Protein AF-A0AAU7TDF2-F1 (afdb_monomer)

Sequence (208 aa):
MPYITVAKENTGDIELYYEDHGDPAGQAVVLIHGYPLDGHSWEQQSRVLLAAGYRVVTYDRRGFGRSSQPTVGYDYDTFANDLDVLIDVLRLRDVILVGFSMGTGEIGRYLGRYGSANVRKVAASWYASVACVATWHEDFRADIAKIDVPALILQGTGDRILPIESTGRPFAQAVPDATYVEIDGAPHGLLWTHADEVNKALLDFLGA

Mean predicted aligned error: 5.08 Å

Organism: NCBI:txid3160966

Foldseek 3Di:
DDWDFLQDDDPGTFIKDKDKDFDLPFAEEEEEEAPPAFQCLLVLLVVLCNVVRHIYMGIGFACHDPTDPDPDDPALLSLLSSVVSVCVVSVHAQYEYEYAALSQLNVLVNCLPVNCRRHAEYEDQHNVCADDPVSHPPDSLSSLVRPPHAYEHEEECQEPPAHCVVGDVVSCVSVVRYHYYYDYNAYSSCCPPVVVVVNVSVCVSVVD

Radius of gyration: 15.79 Å; Cα contacts (8 Å, |Δi|>4): 428; chains: 1; bounding box: 44×36×39 Å

Secondary structure (DSSP, 8-state):
--EEEEEEETTEEEEEEEEEES-TTSPEEEEEPPTT--GGGGHHHHHHHHHTT-EEEEEPPTTSTTS---SS--SHHHHHHHHHHHHHHTT--SEEEEE-TTHHHHHHHHHHHH-STTEEEEEE--TTS--STTGGG---HHHHTT--S-EEEEEETT-SSS-TTTTHHHHHHHSTTSEEEEETT--TTHHHHTHHHHHHHHHHHHT-

Nearest PDB structures (foldseek):
  4iq4-assembly1_A  TM=9.390E-01  e=9.740E-29  Kitasatospora aureofaciens
  4d9j-assembly1_A  TM=9.291E-01  e=2.346E-28  Kitasatospora aureofaciens
  1a88-assembly1_C  TM=9.121E-01  e=9.553E-21  Streptomyces lividans
  4dgq-assembly1_C  TM=8.838E-01  e=5.544E-20  Burkholderia cenocepacia J2315
  1zoi-assembly1_B  TM=8.930E-01  e=1.061E-18  Pseudomonas putida

pLDDT: mean 86.78, std 13.87, range [36.09, 98.56]

Solvent-accessible surface area (backbone atoms only — not comparable to full-atom values): 11058 Å² total; per-residue (Å²): 134,56,66,45,78,69,52,71,56,93,94,41,74,33,32,30,28,44,51,79,46,64,49,90,88,28,61,35,36,40,43,32,42,29,83,94,49,26,36,72,71,42,54,68,49,50,54,54,42,43,75,68,52,26,12,42,32,29,36,16,56,77,61,24,70,80,16,34,69,69,97,69,70,92,47,52,69,47,48,16,49,45,52,49,49,51,38,58,77,70,62,63,60,57,26,28,44,38,17,36,30,36,18,18,25,28,52,39,41,29,34,50,74,74,49,53,92,53,46,55,34,40,34,30,25,61,72,6,40,40,68,60,88,75,46,38,72,54,81,53,70,77,22,58,76,55,68,85,55,58,35,36,37,49,41,26,67,42,15,80,85,50,48,34,78,90,29,57,55,57,51,45,66,75,40,70,83,37,49,73,45,76,40,81,70,27,38,73,66,24,63,70,80,41,31,68,63,50,44,49,56,49,33,58,72,75,72,99

Structure (mmCIF, N/CA/C/O backbone):
data_AF-A0AAU7TDF2-F1
#
_entry.id   AF-A0AAU7TDF2-F1
#
loop_
_atom_site.group_PDB
_atom_site.id
_atom_site.type_symbol
_atom_site.label_atom_id
_atom_site.label_alt_id
_atom_site.label_comp_id
_atom_site.label_asym_id
_atom_site.label_entity_id
_atom_site.label_seq_id
_atom_site.pdbx_PDB_ins_code
_atom_site.Cartn_x
_atom_site.Cartn_y
_atom_site.Cartn_z
_atom_site.occupancy
_atom_site.B_iso_or_equiv
_atom_site.auth_seq_id
_atom_site.auth_comp_id
_atom_site.auth_asym_id
_atom_site.auth_atom_id
_atom_site.pdbx_PDB_model_num
ATOM 1 N N . MET A 1 1 ? 22.632 -6.079 6.713 1.00 58.91 1 MET A N 1
ATOM 2 C CA . MET A 1 1 ? 21.338 -5.394 6.515 1.00 58.91 1 MET A CA 1
ATOM 3 C C . MET A 1 1 ? 20.475 -6.306 5.662 1.00 58.91 1 MET A C 1
ATOM 5 O O . MET A 1 1 ? 21.072 -6.944 4.799 1.00 58.91 1 MET A O 1
ATOM 9 N N . PRO A 1 2 ? 19.177 -6.479 5.955 1.00 90.44 2 PRO A N 1
ATOM 10 C CA . PRO A 1 2 ? 18.407 -7.565 5.363 1.00 90.44 2 PRO A CA 1
ATOM 11 C C . PRO A 1 2 ? 18.061 -7.264 3.901 1.00 90.44 2 PRO A C 1
ATOM 13 O O . PRO A 1 2 ? 17.554 -6.190 3.590 1.00 90.44 2 PRO A O 1
ATOM 16 N N . TYR A 1 3 ? 18.355 -8.220 3.023 1.00 97.50 3 TYR A N 1
ATOM 17 C CA . TYR A 1 3 ? 17.966 -8.206 1.617 1.00 97.50 3 TYR A CA 1
ATOM 18 C C . TYR A 1 3 ? 17.299 -9.536 1.273 1.00 97.50 3 TYR A C 1
ATOM 20 O O . TYR A 1 3 ? 17.680 -10.574 1.823 1.00 97.50 3 TYR A O 1
ATOM 28 N N . ILE A 1 4 ? 16.335 -9.508 0.356 1.00 97.44 4 ILE A N 1
ATOM 29 C CA . ILE A 1 4 ? 15.784 -10.707 -0.282 1.00 97.44 4 ILE A CA 1
ATOM 30 C C . ILE A 1 4 ? 16.037 -10.659 -1.785 1.00 97.44 4 ILE A C 1
ATOM 32 O O . ILE A 1 4 ? 15.802 -9.639 -2.425 1.00 97.44 4 ILE A O 1
ATOM 36 N N . THR A 1 5 ? 16.492 -11.760 -2.371 1.00 97.94 5 THR A N 1
ATOM 37 C CA . THR A 1 5 ? 16.608 -11.870 -3.828 1.00 97.94 5 THR A CA 1
ATOM 38 C C . THR A 1 5 ? 15.247 -12.217 -4.421 1.00 97.94 5 THR A C 1
ATOM 40 O O . THR A 1 5 ? 14.690 -13.264 -4.100 1.00 97.94 5 THR A O 1
ATOM 43 N N . VAL A 1 6 ? 14.727 -11.369 -5.309 1.00 96.31 6 VAL A N 1
ATOM 44 C CA . VAL A 1 6 ? 13.414 -11.567 -5.954 1.00 96.31 6 VAL A CA 1
ATOM 45 C C . VAL A 1 6 ? 13.517 -11.995 -7.415 1.00 96.31 6 VAL A C 1
ATOM 47 O O . VAL A 1 6 ? 12.604 -12.621 -7.948 1.00 96.31 6 VAL A O 1
ATOM 50 N N . ALA A 1 7 ? 14.634 -11.686 -8.078 1.00 95.00 7 ALA A N 1
ATOM 51 C CA . ALA A 1 7 ? 14.873 -12.020 -9.480 1.00 95.00 7 ALA A CA 1
ATOM 52 C C . ALA A 1 7 ? 16.359 -11.839 -9.845 1.00 95.00 7 ALA A C 1
ATOM 54 O O . ALA A 1 7 ? 17.201 -11.598 -8.981 1.00 95.00 7 ALA A O 1
ATOM 55 N N . LYS A 1 8 ? 16.683 -11.939 -11.139 1.00 96.12 8 LYS A N 1
ATOM 56 C CA . LYS A 1 8 ? 17.989 -11.570 -11.704 1.00 96.12 8 LYS A CA 1
ATOM 57 C C . LYS A 1 8 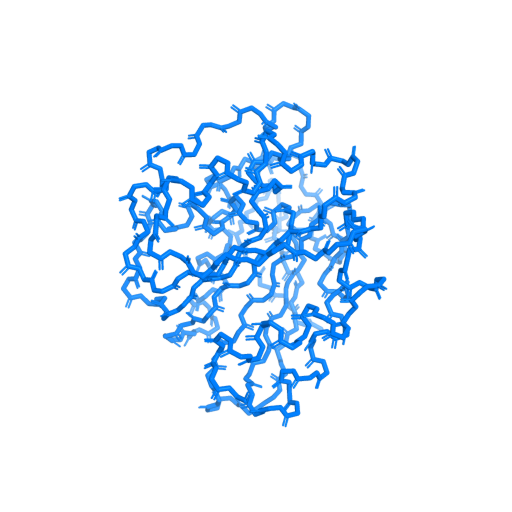? 17.815 -10.624 -12.889 1.00 96.12 8 LYS A C 1
ATOM 59 O O . LYS A 1 8 ? 16.873 -10.776 -13.665 1.00 96.12 8 LYS A O 1
ATOM 64 N N . GLU A 1 9 ? 18.765 -9.713 -13.069 1.00 88.50 9 GLU A N 1
ATOM 65 C CA . GLU A 1 9 ? 18.959 -8.945 -14.302 1.00 88.50 9 GLU A CA 1
ATOM 66 C C . GLU A 1 9 ? 20.378 -9.204 -14.818 1.00 88.50 9 GLU A C 1
ATOM 68 O O . GLU A 1 9 ? 21.372 -8.869 -14.170 1.00 88.50 9 GLU A O 1
ATOM 73 N N . ASN A 1 10 ? 20.489 -9.809 -16.004 1.00 93.56 10 ASN A N 1
ATOM 74 C CA . ASN A 1 10 ? 21.764 -10.239 -16.582 1.00 93.56 10 ASN A CA 1
ATOM 75 C C . ASN A 1 10 ? 22.566 -11.122 -15.603 1.00 93.56 10 ASN A C 1
ATOM 77 O O . ASN A 1 10 ? 22.160 -12.239 -15.290 1.00 93.56 10 ASN A O 1
ATOM 81 N N . THR A 1 11 ? 23.718 -10.638 -15.137 1.00 93.25 11 THR A N 1
ATOM 82 C CA . THR A 1 11 ? 24.610 -11.349 -14.212 1.00 93.25 11 THR A CA 1
ATOM 83 C C . THR A 1 11 ? 24.355 -11.018 -12.741 1.00 93.25 11 THR A C 1
ATOM 85 O O . THR A 1 11 ? 24.981 -11.640 -11.886 1.00 93.25 11 THR A O 1
ATOM 88 N N . GLY A 1 12 ? 23.509 -10.026 -12.443 1.00 90.62 12 GLY A N 1
ATOM 89 C CA . GLY A 1 12 ? 23.253 -9.528 -11.090 1.00 90.62 12 GLY A CA 1
ATOM 90 C C . GLY A 1 12 ? 21.926 -10.015 -10.513 1.00 90.62 12 GLY A C 1
ATOM 91 O O . GLY A 1 12 ? 20.962 -10.248 -11.245 1.00 90.62 12 GLY A O 1
ATOM 92 N N . ASP A 1 13 ? 21.886 -10.147 -9.192 1.00 97.50 13 ASP A N 1
ATOM 93 C CA . ASP A 1 13 ? 20.654 -10.392 -8.447 1.00 97.50 13 ASP A CA 1
ATOM 94 C C . ASP A 1 13 ? 19.863 -9.081 -8.297 1.00 97.50 13 ASP A C 1
ATOM 96 O O . ASP A 1 13 ? 20.436 -8.004 -8.120 1.00 97.50 13 ASP A O 1
ATOM 100 N N . ILE A 1 14 ? 18.536 -9.174 -8.404 1.00 94.94 14 ILE A N 1
ATOM 101 C CA . ILE A 1 14 ? 17.615 -8.099 -8.031 1.00 94.94 14 ILE A CA 1
ATOM 102 C C . ILE A 1 14 ? 17.218 -8.368 -6.585 1.00 94.94 14 ILE A C 1
ATOM 104 O O . ILE A 1 14 ? 16.531 -9.352 -6.299 1.00 94.94 14 ILE A O 1
ATOM 108 N N . GLU A 1 15 ? 17.668 -7.501 -5.689 1.00 97.88 15 GLU A N 1
ATOM 109 C CA . GLU A 1 15 ? 17.483 -7.623 -4.253 1.00 97.88 15 GLU A CA 1
ATOM 110 C C . GLU A 1 15 ? 16.605 -6.496 -3.714 1.00 97.88 15 GLU A C 1
ATOM 112 O O . GLU A 1 15 ? 16.771 -5.330 -4.085 1.00 97.88 15 GLU A O 1
ATOM 117 N N . LEU A 1 16 ? 15.684 -6.842 -2.815 1.00 97.88 16 LEU A N 1
ATOM 118 C CA . LEU A 1 16 ? 14.879 -5.870 -2.088 1.00 97.88 16 LEU A CA 1
ATOM 119 C C . LEU A 1 16 ? 15.404 -5.700 -0.671 1.00 97.88 16 LEU A C 1
ATOM 121 O O . LEU A 1 16 ? 15.553 -6.683 0.057 1.00 97.88 16 LEU A O 1
ATOM 125 N N . TYR A 1 17 ? 15.669 -4.455 -0.285 1.00 98.00 17 TYR A N 1
ATOM 126 C CA . TYR A 1 17 ? 15.922 -4.094 1.102 1.00 98.00 17 TYR A CA 1
ATOM 127 C C . TYR A 1 17 ? 14.631 -4.221 1.905 1.00 98.00 17 TYR A C 1
ATOM 129 O O . TYR A 1 17 ? 13.577 -3.777 1.448 1.00 98.00 17 TYR A O 1
ATOM 137 N N . TYR A 1 18 ? 14.717 -4.782 3.107 1.00 98.56 18 TYR A N 1
ATOM 138 C CA . TYR A 1 18 ? 13.586 -4.836 4.025 1.00 98.56 18 TYR A CA 1
ATOM 139 C C . TYR A 1 18 ? 14.025 -4.657 5.477 1.00 98.56 18 TYR A C 1
ATOM 141 O O . TYR A 1 18 ? 15.181 -4.897 5.840 1.00 98.56 18 TYR A O 1
ATOM 149 N N . GLU A 1 19 ? 13.076 -4.270 6.320 1.00 98.31 19 GLU A N 1
ATOM 150 C CA . GLU A 1 19 ? 13.210 -4.295 7.769 1.00 98.31 19 GLU A CA 1
ATOM 151 C C . GLU A 1 19 ? 12.056 -5.076 8.398 1.00 98.31 19 GLU A C 1
ATOM 153 O O . GLU A 1 19 ? 10.945 -5.100 7.873 1.00 98.31 19 GLU A O 1
ATOM 158 N N . ASP A 1 20 ? 12.336 -5.736 9.518 1.00 97.94 20 ASP A N 1
ATO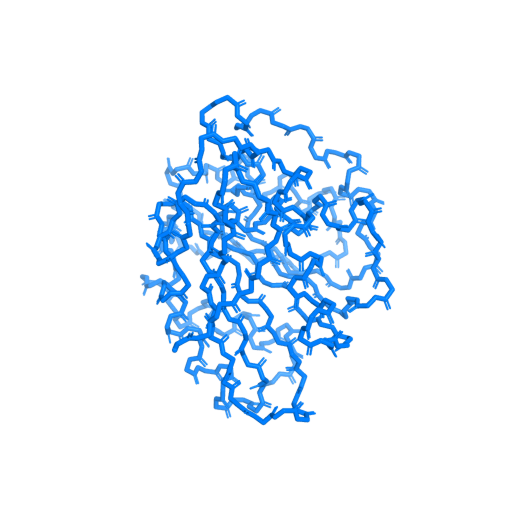M 159 C CA . ASP A 1 20 ? 11.406 -6.610 10.232 1.00 97.94 20 ASP A CA 1
ATOM 160 C C . ASP A 1 20 ? 11.609 -6.403 11.734 1.00 97.94 20 ASP A C 1
ATOM 162 O O . ASP A 1 20 ? 12.660 -6.743 12.286 1.00 97.94 20 ASP A O 1
ATOM 166 N N . HIS A 1 21 ? 10.625 -5.770 12.369 1.00 98.00 21 HIS A N 1
ATOM 167 C CA . HIS A 1 21 ? 10.692 -5.302 13.752 1.00 98.00 21 HIS A CA 1
ATOM 168 C C . HIS A 1 21 ? 9.491 -5.792 14.564 1.00 98.00 21 HIS A C 1
ATOM 170 O O . HIS A 1 21 ? 8.411 -6.033 14.027 1.00 98.00 21 HIS A O 1
ATOM 176 N N . GLY A 1 22 ? 9.649 -5.849 15.887 1.00 96.94 22 GLY A N 1
ATOM 177 C CA . GLY A 1 22 ? 8.599 -6.282 16.815 1.00 96.94 22 GLY A CA 1
ATOM 178 C C . GLY A 1 22 ? 8.722 -7.754 17.208 1.00 96.94 22 GLY A C 1
ATOM 179 O O . GLY A 1 22 ? 9.753 -8.387 16.979 1.00 96.94 22 GLY A O 1
ATOM 180 N N . ASP A 1 23 ? 7.688 -8.287 17.857 1.00 95.31 23 ASP A N 1
ATOM 181 C CA . ASP A 1 23 ? 7.653 -9.694 18.269 1.00 95.31 23 ASP A CA 1
ATOM 182 C C . ASP A 1 23 ? 7.432 -10.597 17.039 1.00 95.31 23 ASP A C 1
ATOM 184 O O . ASP A 1 23 ? 6.417 -10.436 16.362 1.00 95.31 23 ASP A O 1
ATOM 188 N N . PRO A 1 24 ? 8.310 -11.577 16.741 1.00 93.38 24 PRO A N 1
ATOM 189 C CA . PRO A 1 24 ? 8.098 -12.530 15.650 1.00 93.38 24 PRO A CA 1
ATOM 190 C C . PRO A 1 24 ? 6.776 -13.312 15.722 1.00 93.38 24 PRO A C 1
ATOM 192 O O . PRO A 1 24 ? 6.307 -13.786 14.685 1.00 93.38 24 PRO A O 1
ATOM 195 N N . ALA A 1 25 ? 6.197 -13.465 16.920 1.00 91.94 25 ALA A N 1
ATOM 196 C CA . ALA A 1 25 ? 4.894 -14.091 17.150 1.00 91.94 25 ALA A CA 1
ATOM 197 C C . ALA A 1 25 ? 3.709 -13.112 17.030 1.00 91.94 25 ALA A C 1
ATOM 199 O O . ALA A 1 25 ? 2.556 -13.548 17.033 1.00 91.94 25 ALA A O 1
ATOM 200 N N . GLY A 1 26 ? 3.975 -11.806 16.931 1.00 93.62 26 GLY A N 1
ATOM 201 C CA . GLY A 1 26 ? 2.964 -10.780 16.699 1.00 93.62 26 GLY A CA 1
ATOM 202 C C . GLY A 1 26 ? 2.361 -10.876 15.298 1.00 93.62 26 GLY A C 1
ATOM 203 O O . GLY A 1 26 ? 2.984 -11.379 14.359 1.00 93.62 26 GLY A O 1
ATOM 204 N N . GLN A 1 27 ? 1.136 -10.370 15.137 1.00 96.44 27 GLN A N 1
ATOM 205 C CA . GLN A 1 27 ? 0.499 -10.327 13.823 1.00 96.44 27 GLN A CA 1
ATOM 206 C C . GLN A 1 27 ? 1.307 -9.423 12.883 1.00 96.44 27 GLN A C 1
ATOM 208 O O . GLN A 1 27 ? 1.597 -8.273 13.217 1.00 96.44 27 GLN A O 1
ATOM 213 N N . ALA A 1 28 ? 1.680 -9.955 11.718 1.00 97.75 28 ALA A N 1
ATOM 214 C CA . ALA A 1 28 ? 2.509 -9.245 10.756 1.00 97.75 28 ALA A CA 1
ATOM 215 C C . ALA A 1 28 ? 1.707 -8.175 10.003 1.00 97.75 28 ALA A C 1
ATOM 217 O O . ALA A 1 28 ? 0.671 -8.469 9.405 1.00 97.75 28 ALA A O 1
ATOM 218 N N . VAL A 1 29 ? 2.228 -6.951 10.000 1.00 97.75 29 VAL A N 1
ATOM 219 C CA . VAL A 1 29 ? 1.748 -5.813 9.216 1.00 97.75 29 VAL A CA 1
ATOM 220 C C . VAL A 1 29 ? 2.842 -5.436 8.220 1.00 97.75 29 VAL A C 1
ATOM 222 O O . VAL A 1 29 ? 3.908 -4.963 8.614 1.00 97.75 29 VAL A O 1
ATOM 225 N N . VAL A 1 30 ? 2.582 -5.664 6.933 1.00 98.06 30 VAL A N 1
ATOM 226 C CA . VAL A 1 30 ? 3.490 -5.311 5.836 1.00 98.06 30 VAL A CA 1
ATOM 227 C C . VAL A 1 30 ? 3.108 -3.930 5.309 1.00 98.06 30 VAL A C 1
ATOM 229 O O . VAL A 1 30 ? 1.999 -3.739 4.807 1.00 98.06 30 VAL A O 1
ATOM 232 N N . LEU A 1 31 ? 4.021 -2.968 5.434 1.00 97.19 31 LEU A N 1
ATOM 233 C CA . LEU A 1 31 ? 3.837 -1.576 5.025 1.00 97.19 31 LEU A CA 1
ATOM 234 C C . LEU A 1 31 ? 4.530 -1.322 3.679 1.00 97.19 31 LEU A C 1
ATOM 236 O O . LEU A 1 31 ? 5.754 -1.415 3.570 1.00 97.19 31 LEU A O 1
ATOM 240 N N . ILE A 1 32 ? 3.749 -0.970 2.655 1.00 96.31 32 ILE A N 1
ATOM 241 C CA . ILE A 1 32 ? 4.205 -0.836 1.265 1.00 96.31 32 ILE A CA 1
ATOM 242 C C . ILE A 1 32 ? 4.182 0.639 0.853 1.00 96.31 32 ILE A C 1
ATOM 244 O O . ILE A 1 32 ? 3.128 1.279 0.812 1.00 96.31 32 ILE A O 1
ATOM 248 N N . HIS A 1 33 ? 5.359 1.204 0.578 1.00 93.94 33 HIS A N 1
ATOM 249 C CA . HIS A 1 33 ? 5.536 2.641 0.340 1.00 93.94 33 HIS A CA 1
ATOM 250 C C . HIS A 1 33 ? 5.085 3.122 -1.055 1.00 93.94 33 HIS A C 1
ATOM 252 O O . HIS A 1 33 ? 4.906 2.349 -2.004 1.00 93.94 33 HIS A O 1
ATOM 258 N N . GLY A 1 34 ? 4.976 4.449 -1.179 1.00 87.25 34 GLY A N 1
ATOM 259 C CA . GLY A 1 34 ? 4.630 5.182 -2.400 1.00 87.25 34 GLY A CA 1
ATOM 260 C C . GLY A 1 34 ? 5.824 5.745 -3.180 1.00 87.25 34 GLY A C 1
ATOM 261 O O . GLY A 1 34 ? 6.956 5.742 -2.696 1.00 87.25 34 GLY A O 1
ATOM 262 N N . TYR A 1 35 ? 5.564 6.289 -4.372 1.00 84.12 35 TYR A N 1
ATOM 263 C CA . TYR A 1 35 ? 6.554 7.046 -5.152 1.00 84.12 35 TYR A CA 1
ATOM 264 C C . TYR A 1 35 ? 6.849 8.419 -4.521 1.00 84.12 35 TYR A C 1
ATOM 266 O O . TYR A 1 35 ? 5.909 9.078 -4.073 1.00 84.12 35 TYR A O 1
ATOM 274 N N . PRO A 1 36 ? 8.091 8.937 -4.579 1.00 82.44 36 PRO A N 1
ATOM 275 C CA . PRO A 1 36 ? 9.360 8.265 -4.874 1.00 82.44 36 PRO A CA 1
ATOM 276 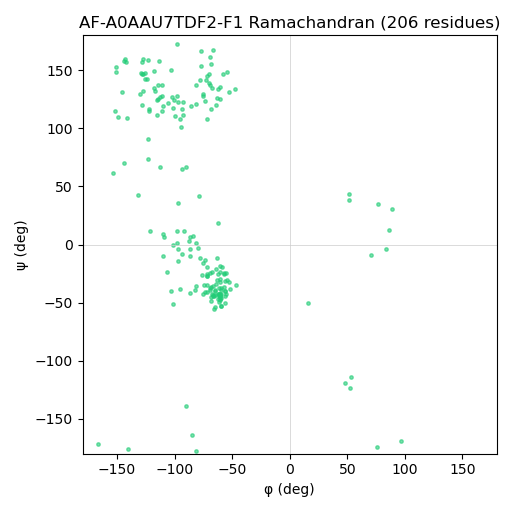C C . PRO A 1 36 ? 10.102 7.883 -3.579 1.00 82.44 36 PRO A C 1
ATOM 278 O O . PRO A 1 36 ? 11.318 8.033 -3.496 1.00 82.44 36 PRO A O 1
ATOM 281 N N . LEU A 1 37 ? 9.360 7.506 -2.536 1.00 90.19 37 LEU A N 1
ATOM 282 C CA . LEU A 1 37 ? 9.900 7.289 -1.194 1.00 90.19 37 LEU A CA 1
ATOM 283 C C . LEU A 1 37 ? 10.475 5.870 -1.050 1.00 90.19 37 LEU A C 1
ATOM 285 O O . LEU A 1 37 ? 10.698 5.176 -2.040 1.00 90.19 37 LEU A O 1
ATOM 289 N N . ASP A 1 38 ? 10.690 5.452 0.193 1.00 92.06 38 ASP A N 1
ATOM 290 C CA . ASP A 1 38 ? 11.134 4.119 0.590 1.00 92.06 38 ASP A CA 1
ATOM 291 C C . ASP A 1 38 ? 10.402 3.665 1.872 1.00 92.06 38 ASP A C 1
ATOM 293 O O . ASP A 1 38 ? 9.505 4.365 2.371 1.00 92.06 38 ASP A O 1
ATOM 297 N N . GLY A 1 39 ? 10.752 2.494 2.410 1.00 93.88 39 GLY A N 1
ATOM 298 C CA . GLY A 1 39 ? 10.131 1.919 3.602 1.00 93.88 39 GLY A CA 1
ATOM 299 C C . GLY A 1 39 ? 10.189 2.811 4.850 1.00 93.88 39 GLY A C 1
ATOM 300 O O . GLY A 1 39 ? 9.290 2.729 5.688 1.00 93.88 39 GLY A O 1
ATOM 301 N N . HIS A 1 40 ? 11.162 3.723 4.967 1.00 96.62 40 HIS A N 1
ATOM 302 C CA . HIS A 1 40 ? 11.274 4.632 6.118 1.00 96.62 40 HIS A CA 1
ATOM 303 C C . HIS A 1 40 ? 10.221 5.743 6.114 1.00 96.62 40 HIS A C 1
ATOM 305 O O . HIS A 1 40 ? 10.000 6.377 7.145 1.00 96.62 40 HIS A O 1
ATOM 311 N N . SER A 1 41 ? 9.519 5.959 4.996 1.00 92.19 41 SER A N 1
ATOM 312 C CA . SER A 1 41 ? 8.388 6.899 4.950 1.00 92.19 41 SER A CA 1
ATOM 313 C C . SER A 1 41 ? 7.259 6.552 5.926 1.00 92.19 41 SER A C 1
ATOM 315 O O . SER A 1 41 ? 6.476 7.426 6.290 1.00 92.19 41 SER A O 1
ATOM 317 N N . TRP A 1 42 ? 7.216 5.303 6.391 1.00 97.25 42 TRP A N 1
ATOM 318 C CA . TRP A 1 42 ? 6.255 4.801 7.364 1.00 97.25 42 TRP A CA 1
ATOM 319 C C . TRP A 1 42 ? 6.658 5.011 8.828 1.00 97.25 42 TRP A C 1
ATOM 321 O O . TRP A 1 42 ? 5.973 4.505 9.712 1.00 97.25 42 TRP A O 1
ATOM 331 N N . GLU A 1 43 ? 7.749 5.722 9.138 1.00 96.62 43 GLU A N 1
ATOM 332 C CA . GLU A 1 43 ? 8.295 5.724 10.504 1.00 96.62 43 GLU A CA 1
ATOM 333 C C . GLU A 1 43 ? 7.303 6.162 11.599 1.00 96.62 43 GLU A C 1
ATOM 335 O O . GLU A 1 43 ? 7.363 5.647 12.717 1.00 96.62 43 GLU A O 1
ATOM 340 N N . GLN A 1 44 ? 6.362 7.063 11.288 1.00 94.25 44 GLN A N 1
ATOM 341 C CA . GLN A 1 44 ? 5.327 7.499 12.233 1.00 94.25 44 GLN A CA 1
ATOM 342 C C . GLN A 1 44 ? 4.321 6.377 12.532 1.00 94.25 44 GLN A C 1
ATOM 344 O O . GLN A 1 44 ? 3.927 6.190 13.683 1.00 94.25 44 GLN A O 1
ATOM 349 N N . GLN A 1 45 ? 3.951 5.595 11.516 1.00 97.69 45 GLN A N 1
ATOM 350 C CA . GLN A 1 45 ? 3.038 4.458 11.641 1.00 97.69 45 GLN A CA 1
ATOM 351 C C . GLN A 1 45 ? 3.738 3.261 12.291 1.00 97.69 45 GLN A C 1
ATOM 353 O O . GLN A 1 45 ? 3.184 2.632 13.192 1.00 97.69 45 GLN A O 1
ATOM 358 N N . SER A 1 46 ? 4.982 2.971 11.897 1.00 97.56 46 SER A N 1
ATOM 359 C CA . SER A 1 46 ? 5.767 1.869 12.461 1.00 97.56 46 SER A CA 1
ATOM 360 C C . SER A 1 46 ? 5.885 1.988 13.979 1.00 97.56 46 SER A C 1
ATOM 362 O O . SER A 1 46 ? 5.699 1.004 14.688 1.00 97.56 46 SER A O 1
ATOM 364 N N . ARG A 1 47 ? 6.122 3.200 14.502 1.00 96.38 47 ARG A N 1
ATOM 365 C CA . ARG A 1 47 ? 6.223 3.440 15.952 1.00 96.38 47 ARG A CA 1
ATOM 366 C C . ARG A 1 47 ? 4.947 3.055 16.700 1.00 96.38 47 ARG A C 1
ATOM 368 O O . ARG A 1 47 ? 5.039 2.385 17.728 1.00 96.38 47 ARG A O 1
ATOM 375 N N . VAL A 1 48 ? 3.776 3.454 16.201 1.00 96.69 48 VAL A N 1
ATOM 376 C CA . VAL A 1 48 ? 2.501 3.168 16.883 1.00 96.69 48 VAL A CA 1
ATOM 377 C C . VAL A 1 48 ? 2.075 1.708 16.730 1.00 96.69 48 VAL A C 1
ATOM 379 O O . VAL A 1 48 ? 1.554 1.130 17.677 1.00 96.69 48 VAL A O 1
ATOM 382 N N . LEU A 1 49 ? 2.361 1.081 15.585 1.00 97.44 49 LEU A N 1
ATOM 383 C CA . LEU A 1 49 ? 2.080 -0.337 15.352 1.00 97.44 49 LEU A CA 1
ATOM 384 C C . LEU A 1 49 ? 2.943 -1.236 16.244 1.00 97.44 49 LEU A C 1
ATOM 386 O O . LEU A 1 49 ? 2.429 -2.168 16.859 1.00 97.44 49 LEU A O 1
ATOM 390 N N . LEU A 1 50 ? 4.235 -0.922 16.378 1.00 98.00 50 LEU A N 1
ATOM 391 C CA . LEU A 1 50 ? 5.125 -1.628 17.301 1.00 98.00 50 LEU A CA 1
ATOM 392 C C . LEU A 1 50 ? 4.671 -1.456 18.756 1.00 98.00 50 LEU A C 1
ATOM 394 O O . LEU A 1 50 ? 4.647 -2.427 19.508 1.00 98.00 50 LEU A O 1
ATOM 398 N N . ALA A 1 51 ? 4.264 -0.244 19.150 1.00 96.88 51 ALA A N 1
ATOM 399 C CA . ALA A 1 51 ? 3.726 0.010 20.488 1.00 96.88 51 ALA A CA 1
ATOM 400 C C . ALA A 1 51 ? 2.415 -0.753 20.759 1.00 96.88 51 ALA A C 1
ATOM 402 O O . ALA A 1 51 ? 2.161 -1.142 21.897 1.00 96.88 51 ALA A O 1
ATOM 403 N N . ALA A 1 52 ? 1.618 -1.005 19.719 1.00 96.94 52 ALA A N 1
ATOM 404 C CA . ALA A 1 52 ? 0.407 -1.821 19.772 1.00 96.94 52 ALA A CA 1
ATOM 405 C C . ALA A 1 52 ? 0.672 -3.342 19.709 1.00 96.94 52 ALA A C 1
ATOM 407 O O . ALA A 1 52 ? -0.272 -4.129 19.750 1.00 96.94 52 ALA A O 1
ATOM 408 N N . GLY A 1 53 ? 1.937 -3.777 19.636 1.00 96.88 53 GLY A N 1
ATOM 409 C CA . GLY A 1 53 ? 2.320 -5.192 19.678 1.00 96.88 53 GLY A CA 1
ATOM 410 C C . GLY A 1 53 ? 2.303 -5.916 18.328 1.00 96.88 53 GLY A C 1
ATOM 411 O O . GLY A 1 53 ? 2.389 -7.144 18.299 1.00 96.88 53 GLY A O 1
ATOM 412 N N . TYR A 1 54 ? 2.209 -5.191 17.210 1.00 98.06 54 TYR A N 1
ATOM 413 C CA . TYR A 1 54 ? 2.330 -5.785 15.878 1.00 98.06 54 TYR A CA 1
ATOM 414 C C . TYR A 1 54 ? 3.790 -6.078 15.516 1.00 98.06 54 TYR A C 1
ATOM 416 O O . TYR A 1 54 ? 4.715 -5.392 15.959 1.00 98.06 54 TYR A O 1
ATOM 424 N N . ARG A 1 55 ? 3.984 -7.069 14.642 1.00 98.00 55 ARG A N 1
ATOM 425 C CA . ARG A 1 55 ? 5.237 -7.261 13.907 1.00 98.00 55 ARG A CA 1
ATOM 426 C C . ARG A 1 55 ? 5.184 -6.395 12.656 1.00 98.00 55 ARG A C 1
ATOM 428 O O . ARG A 1 55 ? 4.290 -6.577 11.834 1.00 98.00 55 ARG A O 1
ATOM 435 N N . VAL A 1 56 ? 6.105 -5.454 12.503 1.00 98.31 56 VAL A N 1
ATOM 436 C CA . VAL A 1 56 ? 6.102 -4.497 11.389 1.00 98.31 56 VAL A CA 1
ATOM 437 C C . VAL A 1 56 ? 7.184 -4.872 10.389 1.00 98.31 56 VAL A C 1
ATOM 439 O O . VAL A 1 56 ? 8.363 -4.903 10.739 1.00 98.31 56 VAL A O 1
ATOM 442 N N . VAL A 1 57 ? 6.773 -5.110 9.144 1.00 98.38 57 VAL A N 1
ATOM 443 C CA . VAL A 1 57 ? 7.669 -5.374 8.015 1.00 98.38 57 VAL A CA 1
ATOM 444 C C . VAL A 1 57 ? 7.542 -4.240 7.002 1.00 98.38 57 VAL A C 1
ATOM 446 O O . VAL A 1 57 ? 6.448 -3.950 6.523 1.00 98.38 57 VAL A O 1
ATOM 449 N N . THR A 1 58 ? 8.654 -3.603 6.653 1.00 98.31 58 THR A N 1
ATOM 450 C CA . THR A 1 58 ? 8.744 -2.625 5.556 1.00 98.31 58 THR A CA 1
ATOM 451 C C . THR A 1 58 ? 9.719 -3.151 4.511 1.00 98.31 58 THR A C 1
ATOM 453 O O . THR A 1 58 ? 10.675 -3.842 4.851 1.00 98.31 58 THR A O 1
ATOM 456 N N . TYR A 1 59 ? 9.514 -2.826 3.237 1.00 98.44 59 TYR A N 1
ATOM 457 C CA . TYR A 1 59 ? 10.517 -3.071 2.200 1.00 98.44 59 TYR A CA 1
ATOM 458 C C . TYR A 1 59 ? 10.549 -1.943 1.184 1.00 98.44 59 TYR A C 1
ATOM 460 O O . TYR A 1 59 ? 9.563 -1.227 1.002 1.00 98.44 59 TYR A O 1
ATOM 468 N N . ASP A 1 60 ? 11.686 -1.820 0.512 1.00 97.00 60 ASP A N 1
ATOM 469 C CA . ASP A 1 60 ? 11.890 -0.868 -0.566 1.00 97.00 60 ASP A CA 1
ATOM 470 C C . ASP A 1 60 ? 11.569 -1.564 -1.896 1.00 97.00 60 ASP A C 1
ATOM 472 O O . ASP A 1 60 ? 12.158 -2.592 -2.242 1.00 97.00 60 ASP A O 1
ATOM 476 N N . ARG A 1 61 ? 10.635 -1.014 -2.673 1.00 95.31 61 ARG A N 1
ATOM 477 C CA . ARG A 1 61 ? 10.311 -1.502 -4.021 1.00 95.31 61 ARG A CA 1
ATOM 478 C C . ARG A 1 61 ? 11.560 -1.464 -4.910 1.00 95.31 61 ARG A C 1
ATOM 480 O O . ARG A 1 61 ? 12.378 -0.552 -4.790 1.00 95.31 61 ARG A O 1
ATOM 487 N N . ARG A 1 62 ? 11.691 -2.407 -5.853 1.00 91.94 62 ARG A N 1
ATOM 488 C CA . ARG A 1 62 ? 12.753 -2.367 -6.880 1.00 91.94 62 ARG A CA 1
ATOM 489 C C . ARG A 1 62 ? 12.853 -0.973 -7.519 1.00 91.94 62 ARG A C 1
ATOM 491 O O . ARG A 1 62 ? 11.837 -0.371 -7.863 1.00 91.94 62 ARG A O 1
ATOM 498 N N . GLY A 1 63 ? 14.069 -0.452 -7.662 1.00 86.75 63 GLY A N 1
ATOM 499 C CA . GLY A 1 63 ? 14.320 0.898 -8.176 1.00 86.75 63 GLY A CA 1
ATOM 500 C C . GLY A 1 63 ? 14.220 2.031 -7.148 1.00 86.75 63 GLY A C 1
ATOM 501 O O . GLY A 1 63 ? 14.514 3.171 -7.504 1.00 86.75 63 GLY A O 1
ATOM 502 N N . PHE A 1 64 ? 13.849 1.750 -5.895 1.00 89.56 64 PHE A N 1
ATOM 503 C CA . PHE A 1 64 ? 13.691 2.749 -4.834 1.00 89.56 64 PHE A CA 1
ATOM 504 C C . PHE A 1 64 ? 14.556 2.440 -3.611 1.00 89.56 64 PHE A C 1
ATOM 506 O O . PHE A 1 64 ? 14.972 1.302 -3.391 1.00 89.56 64 PHE A O 1
ATOM 513 N N . GLY A 1 65 ? 14.810 3.478 -2.810 1.00 91.19 65 GLY A N 1
ATOM 514 C CA . GLY A 1 65 ? 15.516 3.364 -1.537 1.00 91.19 65 GLY A CA 1
ATOM 515 C C . GLY A 1 65 ? 16.857 2.643 -1.666 1.00 91.19 65 GLY A C 1
ATOM 516 O O . GLY A 1 65 ? 17.734 3.050 -2.433 1.00 91.19 65 GLY A O 1
ATOM 517 N N . ARG A 1 66 ? 17.012 1.573 -0.885 1.00 95.50 66 ARG A N 1
ATOM 518 C CA . ARG A 1 66 ? 18.218 0.739 -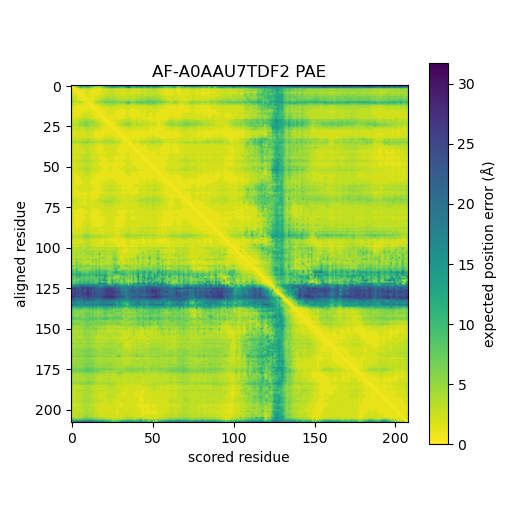0.818 1.00 95.50 66 ARG A CA 1
ATOM 519 C C . ARG A 1 66 ? 18.141 -0.523 -1.679 1.00 95.50 66 ARG A C 1
ATOM 521 O O . ARG A 1 66 ? 19.131 -1.247 -1.745 1.00 95.50 66 ARG A O 1
ATOM 528 N N . SER A 1 67 ? 17.006 -0.796 -2.320 1.00 94.50 67 SER A N 1
ATOM 529 C CA . SER A 1 67 ? 16.844 -1.949 -3.209 1.00 94.50 67 SER A CA 1
ATOM 530 C C . SER A 1 67 ? 17.647 -1.804 -4.499 1.00 94.50 67 SER A C 1
ATOM 532 O O . SER A 1 67 ? 18.029 -0.704 -4.910 1.00 94.50 67 SER A O 1
ATOM 534 N N . SER A 1 68 ? 17.881 -2.931 -5.174 1.00 89.81 68 SER A N 1
ATOM 535 C CA . SER A 1 68 ? 18.475 -2.949 -6.510 1.00 89.81 68 SER A CA 1
ATOM 536 C C . SER A 1 68 ? 17.685 -2.064 -7.475 1.00 89.81 68 SER A C 1
ATOM 538 O O . SER A 1 68 ? 16.461 -1.945 -7.381 1.00 89.81 68 SER A O 1
ATOM 540 N N . GLN A 1 69 ? 18.390 -1.484 -8.447 1.00 89.75 69 GLN A N 1
ATOM 541 C CA . GLN A 1 69 ? 17.834 -0.569 -9.448 1.00 89.75 69 GLN A CA 1
ATOM 542 C C . GLN A 1 69 ? 17.882 -1.198 -10.849 1.00 89.75 69 GLN A C 1
ATOM 544 O O . GLN A 1 69 ? 18.656 -0.738 -11.692 1.00 89.75 69 GLN A O 1
ATOM 549 N N . PRO A 1 70 ? 17.113 -2.276 -11.108 1.00 84.31 70 PRO A N 1
ATOM 550 C CA . PRO A 1 70 ? 17.096 -2.896 -12.425 1.00 84.31 70 PRO A CA 1
ATOM 551 C C . PRO A 1 70 ? 16.471 -1.957 -13.460 1.00 84.31 70 PRO A C 1
ATOM 553 O O . PRO A 1 70 ? 15.805 -0.982 -13.111 1.00 84.31 70 PRO A O 1
ATOM 556 N N . THR A 1 71 ? 16.621 -2.272 -14.743 1.00 80.31 71 THR A N 1
ATOM 557 C CA . THR A 1 71 ? 15.961 -1.547 -15.847 1.00 80.31 71 THR A CA 1
ATOM 558 C C . THR A 1 71 ? 14.681 -2.228 -16.343 1.00 80.31 71 THR A C 1
ATOM 560 O O . THR A 1 71 ? 14.019 -1.726 -17.250 1.00 80.31 71 THR A O 1
ATOM 563 N N . VAL A 1 72 ? 14.305 -3.355 -15.730 1.00 81.75 72 VAL A N 1
ATOM 564 C CA . VAL A 1 72 ? 13.188 -4.222 -16.136 1.00 81.75 72 VAL A CA 1
ATOM 565 C C . VAL A 1 72 ? 12.208 -4.506 -14.991 1.00 81.75 72 VAL A C 1
ATOM 567 O O . VAL A 1 72 ? 12.556 -4.430 -13.811 1.00 81.75 72 VAL A O 1
ATOM 570 N N . GLY A 1 73 ? 10.985 -4.911 -15.349 1.00 85.12 73 GLY A N 1
ATOM 571 C CA . GLY A 1 73 ? 9.972 -5.379 -14.396 1.00 85.12 73 GLY A CA 1
ATOM 572 C C . GLY A 1 73 ? 9.277 -4.265 -13.612 1.00 85.12 73 GLY A C 1
ATOM 573 O O . GLY A 1 73 ? 8.989 -4.437 -12.433 1.00 85.12 73 GLY A O 1
ATOM 574 N N . TYR A 1 74 ? 9.057 -3.108 -14.241 1.00 82.25 74 TYR A N 1
ATOM 575 C CA . TYR A 1 74 ? 8.299 -1.996 -13.659 1.00 82.25 74 TYR A CA 1
ATOM 576 C C . TYR A 1 74 ? 6.822 -2.061 -14.067 1.00 82.25 74 TYR A C 1
ATOM 578 O O . TYR A 1 74 ? 6.316 -1.195 -14.781 1.00 82.25 74 TYR A O 1
ATOM 586 N N . ASP A 1 75 ? 6.147 -3.111 -13.612 1.00 84.81 75 ASP A N 1
ATOM 587 C CA . ASP A 1 75 ? 4.722 -3.378 -13.801 1.00 84.81 75 ASP A CA 1
ATOM 588 C C . ASP A 1 75 ? 4.144 -4.045 -12.541 1.00 84.81 75 ASP A C 1
ATOM 590 O O . ASP A 1 75 ? 4.878 -4.626 -11.738 1.00 84.81 75 ASP A O 1
ATOM 594 N N . TYR A 1 76 ? 2.826 -3.957 -12.345 1.00 84.44 76 TYR A N 1
ATOM 595 C CA . TYR A 1 76 ? 2.195 -4.435 -11.110 1.00 84.44 76 TYR A CA 1
ATOM 596 C C . TYR A 1 76 ? 2.198 -5.954 -10.950 1.00 84.44 76 TYR A C 1
ATOM 598 O O . TYR A 1 76 ? 2.146 -6.421 -9.815 1.00 84.44 76 TYR A O 1
ATOM 606 N N . ASP A 1 77 ? 2.283 -6.728 -12.036 1.00 88.12 77 ASP A N 1
ATOM 607 C CA . ASP A 1 77 ? 2.430 -8.183 -11.923 1.00 88.12 77 ASP A CA 1
ATOM 608 C C . ASP A 1 77 ? 3.779 -8.527 -11.298 1.00 88.12 77 ASP A C 1
ATOM 610 O O . ASP A 1 77 ? 3.858 -9.352 -10.385 1.00 88.12 77 ASP A O 1
ATOM 614 N N . THR A 1 78 ? 4.832 -7.852 -11.753 1.00 90.75 78 THR A N 1
ATOM 615 C CA . THR A 1 78 ? 6.174 -8.001 -11.205 1.00 90.75 78 THR A CA 1
ATOM 616 C C . THR A 1 78 ? 6.250 -7.490 -9.769 1.00 90.75 78 THR A C 1
ATOM 618 O O . THR A 1 78 ? 6.795 -8.180 -8.911 1.00 90.75 78 THR A O 1
ATOM 621 N N . PHE A 1 79 ? 5.661 -6.331 -9.464 1.00 92.81 79 PHE A N 1
ATOM 622 C CA . PHE A 1 79 ? 5.653 -5.819 -8.093 1.00 92.81 79 PHE A CA 1
ATOM 623 C C . PHE A 1 79 ? 4.863 -6.720 -7.129 1.00 92.81 79 PHE A C 1
ATOM 625 O O . PHE A 1 79 ? 5.301 -6.965 -6.008 1.00 92.81 79 PHE A O 1
ATOM 632 N N . ALA A 1 80 ? 3.730 -7.275 -7.567 1.00 91.81 80 ALA A N 1
ATOM 633 C CA . ALA A 1 80 ? 2.978 -8.242 -6.774 1.00 91.81 80 ALA A CA 1
ATOM 634 C C . ALA A 1 80 ? 3.751 -9.556 -6.581 1.00 91.81 80 ALA A C 1
ATOM 636 O O . ALA A 1 80 ? 3.667 -10.162 -5.518 1.00 91.81 80 ALA A O 1
ATOM 637 N N . ASN A 1 81 ? 4.511 -10.004 -7.587 1.00 96.50 81 ASN A N 1
ATOM 638 C CA . ASN A 1 81 ? 5.399 -11.160 -7.456 1.00 96.50 81 ASN A CA 1
ATOM 639 C C . ASN A 1 81 ? 6.529 -10.909 -6.448 1.00 96.50 81 ASN A C 1
ATOM 641 O O . ASN A 1 81 ? 6.859 -11.791 -5.666 1.00 96.50 81 ASN A O 1
ATOM 645 N N . ASP A 1 82 ? 7.107 -9.712 -6.437 1.00 97.62 82 ASP A N 1
ATOM 646 C CA . ASP A 1 82 ? 8.119 -9.333 -5.451 1.00 97.62 82 ASP A CA 1
ATOM 647 C C . ASP A 1 82 ? 7.579 -9.381 -4.016 1.00 97.62 82 ASP A C 1
ATOM 649 O O . ASP A 1 82 ? 8.238 -9.915 -3.122 1.00 97.62 82 ASP A O 1
ATOM 653 N N . LEU A 1 83 ? 6.360 -8.870 -3.811 1.00 96.81 83 LEU A N 1
ATOM 654 C CA . LEU A 1 83 ? 5.654 -8.961 -2.534 1.00 96.81 83 LEU A CA 1
ATOM 655 C C . LEU A 1 83 ? 5.402 -10.422 -2.125 1.00 96.81 83 LEU A C 1
ATOM 657 O O . LEU A 1 83 ? 5.603 -10.772 -0.963 1.00 96.81 83 LEU A O 1
ATOM 661 N N . ASP A 1 84 ? 4.998 -11.277 -3.067 1.00 97.00 84 ASP A N 1
ATOM 662 C CA . ASP A 1 84 ? 4.786 -12.710 -2.823 1.00 97.00 84 ASP A CA 1
ATOM 663 C C . ASP A 1 84 ? 6.070 -13.412 -2.366 1.00 97.00 84 ASP A C 1
ATOM 665 O O . ASP A 1 84 ? 6.076 -14.090 -1.337 1.00 97.00 84 ASP A O 1
ATOM 669 N N . VAL A 1 85 ? 7.192 -13.157 -3.051 1.00 97.38 85 VAL A N 1
ATOM 670 C CA . VAL A 1 85 ? 8.507 -13.683 -2.654 1.00 97.38 85 VAL A CA 1
ATOM 671 C C . VAL A 1 85 ? 8.889 -13.207 -1.252 1.00 97.38 85 VAL A C 1
ATOM 673 O O . VAL A 1 85 ? 9.374 -14.005 -0.450 1.00 97.38 85 VAL A O 1
ATOM 676 N N . LEU A 1 86 ? 8.653 -11.933 -0.920 1.00 97.25 86 LEU A N 1
ATOM 677 C CA . LEU A 1 86 ? 8.917 -11.407 0.421 1.00 97.25 86 LEU A CA 1
ATOM 678 C C . LEU A 1 86 ? 8.098 -12.137 1.494 1.00 97.25 86 LEU A C 1
ATOM 680 O O . LEU A 1 86 ? 8.655 -12.567 2.507 1.00 97.25 86 LEU A O 1
ATOM 684 N N . ILE A 1 87 ? 6.795 -12.310 1.265 1.00 96.12 87 ILE A N 1
ATOM 685 C CA . ILE A 1 87 ? 5.889 -13.008 2.186 1.00 96.12 87 ILE A CA 1
ATOM 686 C C . ILE A 1 87 ? 6.321 -14.468 2.381 1.00 96.12 87 ILE A C 1
ATOM 688 O O . ILE A 1 87 ? 6.357 -14.938 3.524 1.00 96.12 87 ILE A O 1
ATOM 692 N N . ASP A 1 88 ? 6.683 -15.171 1.305 1.00 96.06 88 ASP A N 1
ATOM 693 C CA . ASP A 1 88 ? 7.100 -16.577 1.358 1.00 96.06 88 ASP A CA 1
ATOM 694 C C . ASP A 1 88 ? 8.452 -16.759 2.066 1.00 96.06 88 ASP A C 1
ATOM 696 O O . ASP A 1 88 ? 8.566 -17.552 3.007 1.00 96.06 88 ASP A O 1
ATOM 700 N N . VAL A 1 89 ? 9.464 -15.964 1.697 1.00 95.56 89 VAL A N 1
ATOM 701 C CA . VAL A 1 89 ? 10.816 -16.035 2.282 1.00 95.56 89 VAL A CA 1
ATOM 702 C C . VAL A 1 89 ? 10.787 -15.746 3.781 1.00 95.56 89 VAL A C 1
ATOM 704 O O . VAL A 1 89 ? 11.421 -16.458 4.565 1.00 95.56 89 VAL A O 1
ATOM 707 N N . LEU A 1 90 ? 10.016 -14.739 4.198 1.00 95.19 90 LEU A N 1
ATOM 708 C CA . LEU A 1 90 ? 9.844 -14.388 5.610 1.00 95.19 90 LEU A CA 1
ATOM 709 C C . LEU A 1 90 ? 8.848 -15.301 6.341 1.00 95.19 90 LEU A C 1
ATOM 711 O O . LEU A 1 90 ? 8.677 -15.175 7.558 1.00 95.19 90 LEU A O 1
ATOM 715 N N . ARG A 1 91 ? 8.224 -16.240 5.615 1.00 94.56 91 ARG A N 1
ATOM 716 C CA . ARG A 1 91 ? 7.221 -17.195 6.102 1.00 94.56 91 ARG A CA 1
ATOM 717 C C . ARG A 1 91 ? 6.090 -16.507 6.858 1.00 94.56 91 ARG A C 1
ATOM 719 O O . ARG A 1 91 ? 5.621 -17.017 7.879 1.00 94.56 91 ARG A O 1
ATOM 726 N N . LEU A 1 92 ? 5.675 -15.338 6.376 1.00 94.06 92 LEU A N 1
ATOM 727 C CA . LEU A 1 92 ? 4.619 -14.572 7.015 1.00 94.06 92 LEU A CA 1
ATOM 728 C C . LEU A 1 92 ? 3.283 -15.287 6.815 1.00 94.06 92 LEU A C 1
ATOM 730 O O . LEU A 1 92 ? 2.995 -15.823 5.741 1.00 94.06 92 LEU A O 1
ATOM 734 N N . ARG A 1 93 ? 2.468 -15.310 7.867 1.00 89.50 93 ARG A N 1
ATOM 735 C CA . ARG A 1 93 ? 1.136 -15.913 7.859 1.00 89.50 93 ARG A CA 1
ATOM 736 C C . ARG A 1 93 ? 0.109 -14.913 8.358 1.00 89.50 93 ARG A C 1
ATOM 738 O O . ARG A 1 93 ? 0.441 -14.089 9.206 1.00 89.50 93 ARG A O 1
ATOM 745 N N . ASP A 1 94 ? -1.106 -14.995 7.821 1.00 88.19 94 ASP A N 1
ATOM 746 C CA . ASP A 1 94 ? -2.239 -14.148 8.219 1.00 88.19 94 ASP A CA 1
ATOM 747 C C . ASP A 1 94 ? -1.902 -12.643 8.198 1.00 88.19 94 ASP A C 1
ATOM 749 O O . ASP A 1 94 ? -2.234 -11.886 9.120 1.00 88.19 94 ASP A O 1
ATOM 753 N N . VAL A 1 95 ? -1.204 -12.214 7.140 1.00 92.31 95 VAL A N 1
ATOM 754 C CA . VAL A 1 95 ? -0.620 -10.873 7.048 1.00 92.31 95 VAL A CA 1
ATOM 755 C C . VAL A 1 95 ? -1.681 -9.794 6.895 1.00 92.31 95 VAL A C 1
ATOM 757 O O . VAL A 1 95 ? -2.708 -9.977 6.239 1.00 92.31 95 VAL A O 1
ATOM 760 N N . ILE A 1 96 ? -1.404 -8.632 7.469 1.00 94.50 96 ILE A N 1
ATOM 761 C CA . ILE A 1 96 ? -2.113 -7.392 7.180 1.00 94.50 96 ILE A CA 1
ATOM 762 C C . ILE A 1 96 ? -1.282 -6.627 6.152 1.00 94.50 96 ILE A C 1
ATOM 764 O O . ILE A 1 96 ? -0.118 -6.328 6.411 1.00 94.50 96 ILE A O 1
ATOM 768 N N . LEU A 1 97 ? -1.868 -6.294 5.003 1.00 93.12 97 LEU A N 1
ATOM 769 C CA . LEU A 1 97 ? -1.191 -5.490 3.982 1.00 93.12 97 LEU A CA 1
ATOM 770 C C . LEU A 1 97 ? -1.669 -4.040 4.065 1.00 93.12 97 LEU A C 1
ATOM 772 O O . LEU A 1 97 ? -2.868 -3.783 3.973 1.00 93.12 97 LEU A O 1
ATOM 776 N N . VAL A 1 98 ? -0.747 -3.090 4.217 1.00 91.94 98 VAL A N 1
ATOM 777 C CA . VAL A 1 98 ? -1.050 -1.653 4.259 1.00 91.94 98 VAL A CA 1
ATOM 778 C C . VAL A 1 98 ? -0.263 -0.950 3.160 1.00 91.94 98 VAL A C 1
ATOM 780 O O . VAL A 1 98 ? 0.964 -0.907 3.190 1.00 91.94 98 VAL A O 1
ATOM 783 N N . GLY A 1 99 ? -0.968 -0.391 2.182 1.00 90.25 99 GLY A N 1
ATOM 784 C CA . GLY A 1 99 ? -0.370 0.298 1.045 1.00 90.25 99 GLY A CA 1
ATOM 785 C C . GLY A 1 99 ? -0.632 1.800 1.085 1.00 90.25 99 GLY A C 1
ATOM 786 O O . GLY A 1 99 ? -1.756 2.246 1.329 1.00 90.25 99 GLY A O 1
ATOM 787 N N . PHE A 1 100 ? 0.396 2.586 0.773 1.00 88.69 100 PHE A N 1
ATOM 788 C CA . PHE A 1 100 ? 0.280 4.024 0.537 1.00 88.69 100 PHE A CA 1
ATOM 789 C C . PHE A 1 100 ? 0.680 4.346 -0.893 1.00 88.69 100 PHE A C 1
ATOM 791 O O . PHE A 1 100 ? 1.742 3.910 -1.347 1.00 88.69 100 PHE A O 1
ATOM 798 N N . SER A 1 101 ? -0.140 5.145 -1.586 1.00 84.94 101 SER A N 1
ATOM 799 C CA . SER A 1 101 ? 0.121 5.514 -2.977 1.00 84.94 101 SER A CA 1
ATOM 800 C C . SER A 1 101 ? 0.457 4.236 -3.772 1.00 84.94 101 SER A C 1
ATOM 802 O O . SER A 1 101 ? -0.367 3.326 -3.790 1.00 84.94 101 SER A O 1
ATOM 804 N N . MET A 1 102 ? 1.649 4.101 -4.372 1.00 82.31 102 MET A N 1
ATOM 805 C CA . MET A 1 102 ? 2.021 2.930 -5.194 1.00 82.31 102 MET A CA 1
ATOM 806 C C . MET A 1 102 ? 1.818 1.585 -4.516 1.00 82.31 102 MET A C 1
ATOM 808 O O . MET A 1 102 ? 1.481 0.608 -5.184 1.00 82.31 102 MET A O 1
ATOM 812 N N . GLY A 1 103 ? 1.990 1.534 -3.196 1.00 80.25 103 GLY A N 1
ATOM 813 C CA . GLY A 1 103 ? 1.802 0.304 -2.444 1.00 80.25 103 GLY A CA 1
ATOM 814 C C . GLY A 1 103 ? 0.389 -0.266 -2.540 1.00 80.25 103 GLY A C 1
ATOM 815 O O . GLY A 1 103 ? 0.203 -1.447 -2.276 1.00 80.25 103 GLY A O 1
ATOM 816 N N . THR A 1 104 ? -0.616 0.519 -2.942 1.00 80.19 104 THR A N 1
ATOM 817 C CA . THR A 1 104 ? -1.994 0.019 -3.036 1.00 80.19 104 THR A CA 1
ATOM 818 C C . THR A 1 104 ? -2.306 -0.751 -4.297 1.00 80.19 104 THR A C 1
ATOM 820 O O . THR A 1 104 ? -3.030 -1.742 -4.213 1.00 80.19 104 THR A O 1
ATOM 823 N N . GLY A 1 105 ? -1.733 -0.366 -5.439 1.00 76.06 105 GLY A N 1
ATOM 824 C CA . GLY A 1 105 ? -1.857 -1.159 -6.659 1.00 76.06 105 GLY A CA 1
ATOM 825 C C . GLY A 1 105 ? -1.182 -2.525 -6.511 1.00 76.06 105 GLY A C 1
ATOM 826 O O . GLY A 1 105 ? -1.697 -3.524 -7.004 1.00 76.06 105 GLY A O 1
ATOM 827 N N . GLU A 1 106 ? -0.085 -2.599 -5.749 1.00 81.69 106 GLU A N 1
ATOM 828 C CA . GLU A 1 106 ? 0.566 -3.868 -5.395 1.00 81.69 106 GLU A CA 1
ATOM 829 C C . GLU A 1 106 ? -0.350 -4.801 -4.608 1.00 81.69 106 GLU A C 1
ATOM 831 O O . GLU A 1 106 ? -0.458 -5.973 -4.956 1.00 81.69 106 GLU A O 1
ATOM 836 N N . ILE A 1 107 ? -1.066 -4.280 -3.608 1.00 79.00 107 ILE A N 1
ATOM 837 C CA . ILE A 1 107 ? -2.045 -5.067 -2.846 1.00 79.00 107 ILE A CA 1
ATOM 838 C C . ILE A 1 107 ? -3.170 -5.550 -3.760 1.00 79.00 107 ILE A C 1
ATOM 840 O O . ILE A 1 107 ? -3.512 -6.732 -3.737 1.00 79.00 107 ILE A O 1
ATOM 844 N N . GLY A 1 108 ? -3.723 -4.652 -4.585 1.00 74.75 108 GLY A N 1
ATOM 845 C CA . GLY A 1 108 ? -4.782 -4.991 -5.534 1.00 74.75 108 GLY A CA 1
ATOM 846 C C . GLY A 1 108 ? -4.359 -6.121 -6.473 1.00 74.75 108 GLY A C 1
ATOM 847 O O . GLY A 1 108 ? -5.048 -7.138 -6.569 1.00 74.75 108 GLY A O 1
ATOM 848 N N . ARG A 1 109 ? -3.185 -5.998 -7.104 1.00 83.56 109 ARG A N 1
ATOM 849 C CA . ARG A 1 109 ? -2.685 -7.020 -8.028 1.00 83.56 109 ARG A CA 1
ATOM 850 C C . ARG A 1 109 ? -2.297 -8.320 -7.325 1.00 83.56 109 ARG A C 1
ATOM 852 O O . ARG A 1 109 ? -2.563 -9.393 -7.864 1.00 83.56 109 ARG A O 1
ATOM 859 N N . TYR A 1 110 ? -1.722 -8.246 -6.124 1.00 80.75 110 TYR A N 1
ATOM 860 C CA . TYR A 1 110 ? -1.385 -9.422 -5.321 1.00 80.75 110 TYR A CA 1
ATOM 861 C C . TYR A 1 110 ? -2.631 -10.249 -5.001 1.00 80.75 110 TYR A C 1
ATOM 863 O O . TYR A 1 110 ? -2.683 -11.430 -5.344 1.00 80.75 110 TYR A O 1
ATOM 871 N N . LEU A 1 111 ? -3.677 -9.620 -4.451 1.00 78.56 111 LEU A N 1
ATOM 872 C CA . LEU A 1 111 ? -4.957 -10.292 -4.210 1.00 78.56 111 LEU A CA 1
ATOM 873 C C . LEU A 1 111 ? -5.556 -10.824 -5.514 1.00 78.56 111 LEU A C 1
ATOM 875 O O . LEU A 1 111 ? -6.069 -11.941 -5.561 1.00 78.56 111 LEU A O 1
ATOM 879 N N . GLY A 1 112 ? -5.433 -10.050 -6.593 1.00 73.88 112 GLY A N 1
ATOM 880 C CA . GLY A 1 112 ? -5.931 -10.427 -7.902 1.00 73.88 112 GLY A CA 1
ATOM 881 C C . GLY A 1 112 ? -5.310 -11.698 -8.478 1.00 73.88 112 GLY A C 1
ATOM 882 O O . GLY A 1 112 ? -5.986 -12.437 -9.204 1.00 73.88 112 GLY A O 1
ATOM 883 N N . ARG A 1 113 ? -4.041 -11.953 -8.163 1.00 84.44 113 ARG A N 1
ATOM 884 C CA . ARG A 1 113 ? -3.235 -13.024 -8.754 1.00 84.44 113 ARG A CA 1
ATOM 885 C C . ARG A 1 113 ? -3.071 -14.232 -7.837 1.00 84.44 113 ARG A C 1
ATOM 887 O O . ARG A 1 113 ? -3.134 -15.361 -8.319 1.00 84.44 113 ARG A O 1
ATOM 894 N N . TYR A 1 114 ? -2.875 -13.995 -6.546 1.00 85.19 114 TYR A N 1
ATOM 895 C CA . TYR A 1 114 ? -2.530 -15.020 -5.558 1.00 85.19 114 TYR A CA 1
ATOM 896 C C . TYR A 1 114 ? -3.672 -15.313 -4.574 1.00 85.19 114 TYR A C 1
ATOM 898 O O . TYR A 1 114 ? -3.627 -16.309 -3.851 1.00 85.19 114 TYR A O 1
ATOM 906 N N . GLY A 1 115 ? -4.729 -14.494 -4.583 1.00 78.06 115 GLY A N 1
ATOM 907 C CA . GLY A 1 115 ? -5.855 -14.609 -3.663 1.00 78.06 115 GLY A CA 1
ATOM 908 C C . GLY A 1 115 ? -5.531 -14.109 -2.253 1.00 78.06 115 GLY A C 1
ATOM 909 O O . GLY A 1 115 ? -4.468 -13.556 -1.978 1.00 78.06 115 GLY A O 1
ATOM 910 N N . SER A 1 116 ? -6.478 -14.303 -1.339 1.00 81.06 116 SER A N 1
ATOM 911 C CA . SER A 1 116 ? -6.457 -13.752 0.022 1.00 81.06 116 SER A CA 1
ATOM 912 C C . SER A 1 116 ? -6.218 -14.792 1.118 1.00 81.06 116 SER A C 1
ATOM 914 O O . SER A 1 116 ? -6.259 -14.458 2.297 1.00 81.06 116 SER A O 1
ATOM 916 N N . ALA A 1 117 ? -5.923 -16.050 0.769 1.00 76.56 117 ALA A N 1
ATOM 917 C CA . ALA A 1 117 ? -5.843 -17.154 1.733 1.00 76.56 117 ALA A CA 1
ATOM 918 C C . ALA A 1 117 ? -4.830 -16.933 2.875 1.00 76.56 117 ALA A C 1
ATOM 920 O O . ALA A 1 117 ? -4.976 -17.526 3.939 1.00 76.56 117 ALA A O 1
ATOM 921 N N . ASN A 1 118 ? -3.810 -16.095 2.654 1.00 73.44 118 ASN A N 1
ATOM 922 C CA . ASN A 1 118 ? -2.802 -15.728 3.652 1.00 73.44 118 ASN A CA 1
ATOM 923 C C . ASN A 1 118 ? -2.914 -14.266 4.130 1.00 73.44 118 ASN A C 1
ATOM 925 O O . ASN A 1 118 ? -2.010 -13.774 4.801 1.00 73.44 118 ASN A O 1
ATOM 929 N N . VAL A 1 119 ? -3.982 -13.556 3.754 1.00 73.19 119 VAL A N 1
ATOM 930 C CA . VAL A 1 119 ? -4.186 -12.126 4.021 1.00 73.19 119 VAL A CA 1
ATOM 931 C C . VAL A 1 119 ? -5.379 -11.961 4.957 1.00 73.19 119 VAL A C 1
ATOM 933 O O . VAL A 1 119 ? -6.475 -12.435 4.680 1.00 73.19 119 VAL A O 1
ATOM 936 N N . ARG A 1 120 ? -5.180 -11.282 6.088 1.00 73.56 120 ARG A N 1
ATOM 937 C CA . ARG A 1 120 ? -6.207 -11.132 7.128 1.00 73.56 120 ARG A CA 1
ATOM 938 C C . ARG A 1 120 ? -6.996 -9.833 7.014 1.00 73.56 120 ARG A C 1
ATOM 940 O O . ARG A 1 120 ? -8.191 -9.824 7.306 1.00 73.56 120 ARG A O 1
ATOM 947 N N . LYS A 1 121 ? -6.318 -8.745 6.651 1.00 73.19 121 LYS A N 1
ATOM 948 C CA . LYS A 1 121 ? -6.898 -7.417 6.419 1.00 73.19 121 LYS A CA 1
ATOM 949 C C . LYS A 1 121 ? -6.060 -6.684 5.381 1.00 73.19 121 LYS A C 1
ATOM 951 O O . LYS A 1 121 ? -4.850 -6.907 5.296 1.00 73.19 121 LYS A O 1
ATOM 956 N N . VAL A 1 122 ? -6.687 -5.771 4.653 1.00 63.09 122 VAL A N 1
ATOM 957 C CA . VAL A 1 122 ? -5.977 -4.842 3.772 1.00 63.09 122 VAL A CA 1
ATOM 958 C C . VAL A 1 122 ? -6.341 -3.402 4.096 1.00 63.09 122 VAL A C 1
ATOM 960 O O . VAL A 1 122 ? -7.482 -3.092 4.422 1.00 63.09 122 VAL A O 1
ATOM 963 N N . ALA A 1 123 ? -5.370 -2.506 4.014 1.00 57.09 123 ALA A N 1
ATOM 964 C CA . ALA A 1 123 ? -5.588 -1.073 4.090 1.00 57.09 123 ALA A CA 1
ATOM 965 C C . ALA A 1 123 ? -4.934 -0.418 2.876 1.00 57.09 123 ALA A C 1
ATOM 967 O O . ALA A 1 123 ? -3.790 -0.717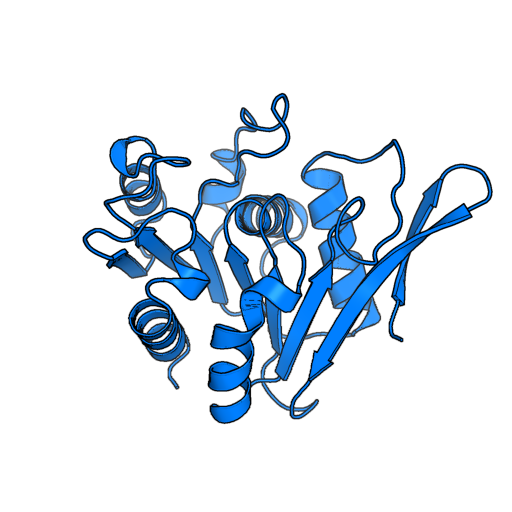 2.529 1.00 57.09 123 ALA A O 1
ATOM 968 N N . ALA A 1 124 ? -5.674 0.455 2.206 1.00 49.41 124 ALA A N 1
ATOM 969 C CA . ALA A 1 124 ? -5.250 1.050 0.955 1.00 49.41 124 ALA A CA 1
ATOM 970 C C . ALA A 1 124 ? -5.743 2.498 0.825 1.00 49.41 124 ALA A C 1
ATOM 972 O O . ALA A 1 124 ? -6.925 2.790 0.960 1.00 49.41 124 ALA A O 1
ATOM 973 N N . SER A 1 125 ? -4.843 3.410 0.465 1.00 47.41 125 SER A N 1
ATOM 974 C CA . SER A 1 125 ? -5.185 4.645 -0.253 1.00 47.41 125 SER A CA 1
ATOM 975 C C . SER A 1 125 ? -5.004 4.464 -1.772 1.00 47.41 125 SER A C 1
ATOM 977 O O . SER A 1 125 ? -3.883 4.308 -2.257 1.00 47.41 125 SER A O 1
ATOM 979 N N . TRP A 1 126 ? -6.084 4.390 -2.552 1.00 38.44 126 TRP A N 1
ATOM 980 C CA . TRP A 1 126 ? -6.031 3.635 -3.815 1.00 38.44 126 TRP A CA 1
ATOM 981 C C . TRP A 1 126 ? -5.306 4.258 -5.006 1.00 38.44 126 TRP A C 1
ATOM 983 O O . TRP A 1 126 ? -4.977 3.511 -5.921 1.00 38.44 126 TRP A O 1
ATOM 993 N N . TYR A 1 127 ? -4.993 5.550 -5.050 1.00 39.06 127 TYR A N 1
ATOM 994 C CA . TYR A 1 127 ? -4.123 6.066 -6.118 1.00 39.06 127 TYR A CA 1
ATOM 995 C C . TYR A 1 127 ? -2.669 5.992 -5.641 1.00 39.06 127 TYR A C 1
ATOM 997 O O . TYR A 1 127 ? -1.912 6.936 -5.542 1.00 39.06 127 TYR A O 1
ATOM 1005 N N . ALA A 1 128 ? -2.186 4.775 -5.470 1.00 37.19 128 ALA A N 1
ATOM 1006 C CA . ALA A 1 128 ? -1.439 4.321 -6.622 1.00 37.19 128 ALA A CA 1
ATOM 1007 C C . ALA A 1 128 ? -1.579 2.837 -6.918 1.00 37.19 128 ALA A C 1
ATOM 1009 O O . ALA A 1 128 ? -0.635 2.066 -7.005 1.00 37.19 128 ALA A O 1
ATOM 1010 N N . SER A 1 129 ? -2.796 2.566 -7.355 1.00 41.75 129 SER A N 1
ATOM 1011 C CA . SER A 1 129 ? -3.147 1.884 -8.603 1.00 41.75 129 SER A CA 1
ATOM 1012 C C . SER A 1 129 ? -2.691 2.636 -9.874 1.00 41.75 129 SER A C 1
ATOM 1014 O O . SER A 1 129 ? -3.248 2.463 -10.946 1.00 41.75 129 SER A O 1
ATOM 1016 N N . VAL A 1 130 ? -1.742 3.565 -9.758 1.00 38.84 130 VAL A N 1
ATOM 1017 C CA . VAL A 1 130 ? -1.399 4.524 -10.799 1.00 38.84 130 VAL A CA 1
ATOM 1018 C C . VAL A 1 130 ? 0.088 4.939 -10.606 1.00 38.84 130 VAL A C 1
ATOM 1020 O O . VAL A 1 130 ? 0.331 6.097 -10.284 1.00 38.84 130 VAL A O 1
ATOM 1023 N N . ALA A 1 131 ? 1.112 4.047 -10.683 1.00 37.75 131 ALA A N 1
ATOM 1024 C CA . ALA A 1 131 ? 2.504 4.527 -10.892 1.00 37.75 131 ALA A CA 1
ATOM 1025 C C . ALA A 1 131 ? 3.584 3.720 -11.647 1.00 37.75 131 ALA A C 1
ATOM 1027 O O . ALA A 1 131 ? 4.020 2.683 -11.175 1.00 37.75 131 ALA A O 1
ATOM 1028 N N . CYS A 1 132 ? 4.023 4.120 -12.858 1.00 36.09 132 CYS A N 1
ATOM 1029 C CA . CYS A 1 132 ? 5.014 5.124 -13.286 1.00 36.09 132 CYS A CA 1
ATOM 1030 C C . CYS A 1 132 ? 4.611 5.639 -14.683 1.00 36.09 132 CYS A C 1
ATOM 1032 O O . CYS A 1 132 ? 4.576 4.815 -15.582 1.00 36.09 132 CYS A O 1
ATOM 1034 N N . VAL A 1 133 ? 4.252 6.930 -14.827 1.00 48.59 133 VAL A N 1
ATOM 1035 C CA . VAL A 1 133 ? 3.520 7.656 -15.911 1.00 48.59 133 VAL A CA 1
ATOM 1036 C C . VAL A 1 133 ? 2.731 6.824 -16.949 1.00 48.59 133 VAL A C 1
ATOM 1038 O O . VAL A 1 133 ? 1.558 7.089 -17.172 1.00 48.59 133 VAL A O 1
ATOM 1041 N N . ALA A 1 134 ? 3.330 5.810 -17.564 1.00 50.34 134 ALA A N 1
ATOM 1042 C CA . ALA A 1 134 ? 2.672 4.756 -18.331 1.00 50.34 134 ALA A CA 1
ATOM 1043 C C . ALA A 1 134 ? 1.806 3.779 -17.495 1.00 50.34 134 ALA A C 1
ATOM 1045 O O . ALA A 1 134 ? 0.678 3.513 -17.894 1.00 50.34 134 ALA A O 1
ATOM 1046 N N . THR A 1 135 ? 2.253 3.271 -16.334 1.00 52.56 135 THR A N 1
ATOM 1047 C CA . THR A 1 135 ? 1.432 2.331 -15.519 1.00 52.56 135 THR A CA 1
ATOM 1048 C C . THR A 1 135 ? 0.426 3.046 -14.605 1.00 52.56 135 THR A C 1
ATOM 1050 O O . THR A 1 135 ? -0.271 2.419 -13.813 1.00 52.56 135 THR A O 1
ATOM 1053 N N . TRP A 1 136 ? 0.306 4.373 -14.758 1.00 47.81 136 TRP A N 1
ATOM 1054 C CA . TRP A 1 136 ? -0.735 5.198 -14.138 1.00 47.81 136 TRP A CA 1
ATOM 1055 C C . TRP A 1 136 ? -2.140 4.783 -14.629 1.00 47.81 136 TRP A C 1
ATOM 1057 O O . TRP A 1 136 ? -3.132 4.944 -13.938 1.00 47.81 136 TRP A O 1
ATOM 1067 N N . HIS A 1 137 ? -2.252 4.200 -15.820 1.00 56.12 137 HIS A N 1
ATOM 1068 C CA . HIS A 1 137 ? -3.543 3.852 -16.423 1.00 56.12 137 HIS A CA 1
ATOM 1069 C C . HIS A 1 137 ? -3.960 2.385 -16.246 1.00 56.12 137 HIS A C 1
ATOM 1071 O O . HIS A 1 137 ? -4.886 1.943 -16.925 1.00 56.12 137 HIS A O 1
ATOM 1077 N N . GLU A 1 138 ? -3.274 1.624 -15.389 1.00 67.44 138 GLU A N 1
ATOM 1078 C CA . GLU A 1 138 ? -3.588 0.210 -15.176 1.00 67.44 138 GLU A CA 1
ATOM 1079 C C . GLU A 1 138 ? -5.024 0.036 -14.648 1.00 67.44 138 GLU A C 1
ATOM 1081 O O . GLU A 1 138 ? -5.491 0.771 -13.775 1.00 67.44 138 GLU A O 1
ATOM 1086 N N . ASP A 1 139 ? -5.745 -0.936 -15.203 1.00 74.56 139 ASP A N 1
ATOM 1087 C CA . ASP A 1 139 ? -7.144 -1.176 -14.864 1.00 74.56 139 ASP A CA 1
ATOM 1088 C C . ASP A 1 139 ? -7.281 -2.237 -13.768 1.00 74.56 139 ASP A C 1
ATOM 1090 O O . ASP A 1 139 ? -7.246 -3.439 -14.025 1.00 74.56 139 ASP A O 1
ATOM 1094 N N . PHE A 1 140 ? -7.506 -1.783 -12.537 1.00 7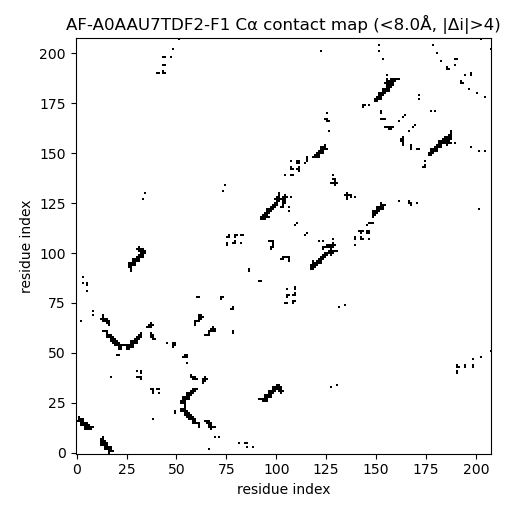2.06 140 PHE A N 1
ATOM 1095 C CA . PHE A 1 140 ? -7.689 -2.655 -11.374 1.00 72.06 140 PHE A CA 1
ATOM 1096 C C . PHE A 1 140 ? -9.133 -3.104 -11.147 1.00 72.06 140 PHE A C 1
ATOM 1098 O O . PHE A 1 140 ? -9.402 -3.797 -10.168 1.00 72.06 140 PHE A O 1
ATOM 1105 N N . ARG A 1 141 ? -10.097 -2.756 -12.013 1.00 77.88 141 ARG A N 1
ATOM 1106 C CA . ARG A 1 141 ? -11.520 -3.078 -11.770 1.00 77.88 141 ARG A CA 1
ATOM 1107 C C . ARG A 1 141 ? -11.763 -4.577 -11.584 1.00 77.88 141 ARG A C 1
ATOM 1109 O O . ARG A 1 141 ? -12.575 -4.964 -10.749 1.00 77.88 141 ARG A O 1
ATOM 1116 N N . ALA A 1 142 ? -11.041 -5.414 -12.329 1.00 80.31 142 ALA A N 1
ATOM 1117 C CA . ALA A 1 142 ? -11.123 -6.868 -12.199 1.00 80.31 142 ALA A CA 1
ATOM 1118 C C . ALA A 1 142 ? -10.475 -7.401 -10.907 1.00 80.31 142 ALA A C 1
ATOM 1120 O O . ALA A 1 142 ? -10.870 -8.458 -10.417 1.00 80.31 142 ALA A O 1
ATOM 1121 N N . ASP A 1 143 ? -9.493 -6.683 -10.362 1.00 78.75 143 ASP A N 1
ATOM 1122 C CA . ASP A 1 143 ? -8.797 -7.052 -9.129 1.00 78.75 143 ASP A CA 1
ATOM 1123 C C . ASP A 1 143 ? -9.594 -6.631 -7.891 1.00 78.75 143 ASP A C 1
ATOM 1125 O O . ASP A 1 143 ? -9.723 -7.406 -6.947 1.00 78.75 143 ASP A O 1
ATOM 1129 N N . ILE A 1 144 ? -10.227 -5.454 -7.934 1.00 76.38 144 ILE A N 1
ATOM 1130 C CA . ILE A 1 144 ? -11.103 -4.944 -6.869 1.00 76.38 144 ILE A CA 1
ATOM 1131 C C . ILE A 1 144 ? -12.231 -5.934 -6.553 1.00 76.38 144 ILE A C 1
ATOM 1133 O O . ILE A 1 144 ? -12.532 -6.174 -5.387 1.00 76.38 144 ILE A O 1
ATOM 1137 N N . ALA A 1 145 ? -12.806 -6.569 -7.578 1.00 80.50 145 ALA A N 1
ATOM 1138 C CA . ALA A 1 145 ? -13.866 -7.565 -7.417 1.00 80.50 145 ALA A CA 1
ATOM 1139 C C . ALA A 1 145 ? -13.438 -8.830 -6.642 1.00 80.50 145 ALA A C 1
ATOM 1141 O O . ALA A 1 145 ? -14.289 -9.647 -6.299 1.00 80.50 145 ALA A O 1
ATOM 1142 N N . LYS A 1 146 ? -12.136 -9.015 -6.396 1.00 85.44 146 LYS A N 1
ATOM 1143 C CA . LYS A 1 146 ? -11.573 -10.170 -5.683 1.00 85.44 146 LYS A CA 1
ATOM 1144 C C . LYS A 1 146 ? -11.214 -9.854 -4.229 1.00 85.44 146 LYS A C 1
ATOM 1146 O O . LYS A 1 146 ? -10.719 -10.735 -3.536 1.00 85.44 146 LYS A O 1
ATOM 1151 N N . ILE A 1 147 ? -11.430 -8.620 -3.766 1.00 80.31 147 ILE A N 1
ATOM 1152 C CA . ILE A 1 147 ? -11.235 -8.262 -2.359 1.00 80.31 147 ILE A CA 1
ATOM 1153 C C . ILE A 1 147 ? -12.367 -8.901 -1.548 1.00 80.31 147 ILE A C 1
ATOM 1155 O O . ILE A 1 147 ? -13.512 -8.465 -1.613 1.00 80.31 147 ILE A O 1
ATOM 1159 N N . ASP A 1 148 ? -12.036 -9.935 -0.782 1.00 87.31 148 ASP A N 1
ATOM 1160 C CA . ASP A 1 148 ? -12.964 -10.725 0.039 1.00 87.31 148 ASP A CA 1
ATOM 1161 C C . ASP A 1 148 ? -12.589 -10.726 1.536 1.00 87.31 148 ASP A C 1
ATOM 1163 O O . ASP A 1 148 ? -13.152 -11.469 2.342 1.00 87.31 148 ASP A O 1
ATOM 1167 N N . VAL A 1 149 ? -11.653 -9.856 1.920 1.00 87.62 149 VAL A N 1
ATOM 1168 C CA . VAL A 1 149 ? -11.194 -9.632 3.297 1.00 87.62 149 VAL A CA 1
ATOM 1169 C C . VAL A 1 149 ? -11.582 -8.230 3.771 1.00 87.62 149 VAL A C 1
ATOM 1171 O O . VAL A 1 149 ? -11.768 -7.341 2.937 1.00 87.62 149 VAL A O 1
ATOM 1174 N N . PRO A 1 150 ? -11.668 -7.981 5.095 1.00 92.94 150 PRO A N 1
ATOM 1175 C CA . PRO A 1 150 ? -11.915 -6.639 5.609 1.00 92.94 150 PRO A CA 1
ATOM 1176 C C . PRO A 1 150 ? -10.915 -5.628 5.038 1.00 92.94 150 PRO A C 1
ATOM 1178 O O . PRO A 1 150 ? -9.700 -5.860 5.080 1.00 92.94 150 PRO A O 1
ATOM 1181 N N . ALA A 1 151 ? -11.438 -4.507 4.541 1.00 89.81 151 ALA A N 1
ATOM 1182 C CA . AL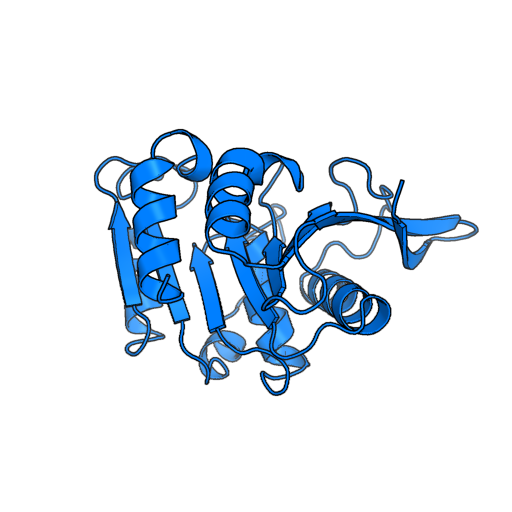A A 1 151 ? -10.665 -3.464 3.880 1.00 89.81 151 ALA A CA 1
ATOM 1183 C C . ALA A 1 151 ? -10.858 -2.093 4.549 1.00 89.81 151 ALA A C 1
ATOM 1185 O O . ALA A 1 151 ? -11.966 -1.748 4.960 1.00 89.81 151 ALA A O 1
ATOM 1186 N N . LEU A 1 152 ? -9.785 -1.305 4.623 1.00 90.88 152 LEU A N 1
ATOM 1187 C CA . LEU A 1 152 ? -9.808 0.116 4.982 1.00 90.88 152 LEU A CA 1
ATOM 1188 C C . LEU A 1 152 ? -9.400 0.953 3.769 1.00 90.88 152 LEU A C 1
ATOM 1190 O O . LEU A 1 152 ? -8.321 0.753 3.211 1.00 90.88 152 LEU A O 1
ATOM 1194 N N . ILE A 1 153 ? -10.232 1.927 3.414 1.00 90.25 153 ILE A N 1
ATOM 1195 C CA . ILE A 1 153 ? -9.933 2.962 2.429 1.00 90.25 153 ILE A CA 1
ATOM 1196 C C . ILE A 1 153 ? -9.775 4.287 3.173 1.00 90.25 153 ILE A C 1
ATOM 1198 O O . ILE A 1 153 ? -10.716 4.755 3.810 1.00 90.25 153 ILE A O 1
ATOM 1202 N N . LEU A 1 154 ? -8.597 4.904 3.083 1.00 91.12 154 LEU A N 1
ATOM 1203 C CA . LEU A 1 154 ? -8.295 6.166 3.762 1.00 91.12 154 LEU A CA 1
ATOM 1204 C C . LEU A 1 154 ? -7.688 7.171 2.784 1.00 91.12 154 LEU A C 1
ATOM 1206 O O . LEU A 1 154 ? -6.728 6.858 2.071 1.00 91.12 154 LEU A O 1
ATOM 1210 N N . GLN A 1 155 ? -8.237 8.387 2.743 1.00 90.44 155 GLN A N 1
ATOM 1211 C CA . GLN A 1 155 ? -7.723 9.435 1.866 1.00 90.44 155 GLN A CA 1
ATOM 1212 C C . GLN A 1 155 ? -7.937 10.855 2.399 1.00 90.44 155 GLN A C 1
ATOM 1214 O O . GLN A 1 155 ? -8.932 11.139 3.056 1.00 90.44 155 GLN A O 1
ATOM 1219 N N . GLY A 1 156 ? -7.012 11.763 2.081 1.00 92.44 156 GLY A N 1
ATOM 1220 C CA . GLY A 1 156 ? -7.153 13.186 2.374 1.00 92.44 156 GLY A CA 1
ATOM 1221 C C . GLY A 1 156 ? -8.019 13.926 1.350 1.00 92.44 156 GLY A C 1
ATOM 1222 O O . GLY A 1 156 ? -7.859 13.729 0.144 1.00 92.44 156 GLY A O 1
ATOM 1223 N N . THR A 1 157 ? -8.914 14.810 1.801 1.00 95.88 157 THR A N 1
ATOM 1224 C CA . THR A 1 157 ? -9.774 15.605 0.895 1.00 95.88 157 THR A CA 1
ATOM 1225 C C . THR A 1 157 ? -8.995 16.692 0.145 1.00 95.88 157 THR A C 1
ATOM 1227 O O . THR A 1 157 ? -9.433 17.164 -0.903 1.00 95.88 157 THR A O 1
ATOM 1230 N N . GLY A 1 158 ? -7.815 17.065 0.654 1.00 93.44 158 GLY A N 1
ATOM 1231 C CA . GLY A 1 158 ? -6.899 18.043 0.068 1.00 93.44 158 GLY A CA 1
ATOM 1232 C C . GLY A 1 158 ? -5.842 17.444 -0.865 1.00 93.44 158 GLY A C 1
ATOM 1233 O O . GLY A 1 158 ? -4.876 18.135 -1.208 1.00 93.44 158 GLY A O 1
ATOM 1234 N N . ASP A 1 159 ? -5.974 16.175 -1.258 1.00 91.75 159 ASP A N 1
ATOM 1235 C CA . ASP A 1 159 ? -4.997 15.506 -2.111 1.00 91.75 159 ASP A CA 1
ATOM 1236 C C . ASP A 1 159 ? -5.001 16.089 -3.538 1.00 91.75 159 ASP A C 1
ATOM 1238 O O . ASP A 1 159 ? -5.988 16.044 -4.274 1.00 91.75 159 ASP A O 1
ATOM 1242 N N . ARG A 1 160 ? -3.863 16.682 -3.916 1.00 88.06 160 ARG A N 1
ATOM 1243 C CA . ARG A 1 160 ? -3.636 17.313 -5.227 1.00 88.06 160 ARG A CA 1
ATOM 1244 C C . ARG A 1 160 ? -2.915 16.412 -6.218 1.00 88.06 160 ARG A C 1
ATOM 1246 O O . ARG A 1 160 ? -2.850 16.759 -7.393 1.00 88.06 160 ARG A O 1
ATOM 1253 N N . ILE A 1 161 ? -2.320 15.323 -5.742 1.00 83.62 161 ILE A N 1
ATOM 1254 C CA . ILE A 1 161 ? -1.679 14.338 -6.611 1.00 83.62 161 ILE A CA 1
ATOM 1255 C C . ILE A 1 161 ? -2.745 13.343 -7.059 1.00 83.62 161 ILE A C 1
ATOM 1257 O O . ILE A 1 161 ? -2.814 13.015 -8.239 1.00 83.62 161 ILE A O 1
ATOM 1261 N N . LEU A 1 162 ? -3.614 12.944 -6.127 1.00 81.50 162 LEU A N 1
ATOM 1262 C CA . LEU A 1 162 ? -4.713 12.014 -6.330 1.00 81.50 162 LEU A CA 1
ATOM 1263 C C . LEU A 1 162 ? -6.028 12.680 -5.917 1.00 81.50 162 LEU A C 1
ATOM 1265 O O . LEU A 1 162 ? -6.431 12.602 -4.756 1.00 81.50 162 LEU A O 1
ATOM 1269 N N . PRO A 1 163 ? -6.732 13.349 -6.839 1.00 87.88 163 PRO A N 1
ATOM 1270 C CA . PRO A 1 163 ? -7.977 14.015 -6.487 1.00 87.88 163 PRO A CA 1
ATOM 1271 C C . PRO A 1 163 ? -9.002 13.007 -5.958 1.00 87.88 163 PRO A C 1
ATOM 1273 O O . PRO A 1 163 ? -9.308 12.021 -6.633 1.00 87.88 163 PRO A O 1
ATOM 1276 N N . ILE A 1 164 ? -9.547 13.245 -4.762 1.00 86.81 164 ILE A N 1
ATOM 1277 C CA . ILE A 1 164 ? -10.452 12.316 -4.056 1.00 86.81 164 ILE A CA 1
ATOM 1278 C C . ILE A 1 164 ? -11.754 12.006 -4.824 1.00 86.81 164 ILE A C 1
ATOM 1280 O O . ILE A 1 164 ? -12.339 10.938 -4.657 1.00 86.81 164 ILE A O 1
ATOM 1284 N N . GLU A 1 165 ? -12.175 12.897 -5.725 1.00 89.50 165 GLU A N 1
ATOM 1285 C CA . GLU A 1 165 ? -13.387 12.727 -6.543 1.00 89.50 165 GLU A CA 1
ATOM 1286 C C . GLU A 1 165 ? -13.216 11.695 -7.660 1.00 89.50 165 GLU A C 1
ATOM 1288 O O . GLU A 1 165 ? -14.101 10.885 -7.909 1.00 89.50 165 GLU A O 1
ATOM 1293 N N . SER A 1 166 ? -12.058 11.695 -8.326 1.00 83.06 166 SER A N 1
ATOM 1294 C CA . SER A 1 166 ? -11.647 10.600 -9.219 1.00 83.06 166 SER A CA 1
ATOM 1295 C C . SER A 1 166 ? -11.128 9.389 -8.453 1.00 83.06 166 SER A C 1
ATOM 1297 O O . SER A 1 166 ? -10.879 8.368 -9.070 1.00 83.06 166 SER A O 1
ATOM 1299 N N . THR A 1 167 ? -10.914 9.635 -7.160 1.00 81.06 167 THR A N 1
ATOM 1300 C CA . THR A 1 167 ? -10.329 8.965 -6.013 1.00 81.06 167 THR A CA 1
ATOM 1301 C C . THR A 1 167 ? -11.173 8.095 -5.096 1.00 81.06 167 THR A C 1
ATOM 1303 O O . THR A 1 167 ? -11.978 7.250 -5.495 1.00 81.06 167 THR A O 1
ATOM 1306 N N . GLY A 1 168 ? -10.897 8.239 -3.794 1.00 80.19 168 GLY A N 1
ATOM 1307 C CA . GLY A 1 168 ? -11.407 7.420 -2.696 1.00 80.19 168 GLY A CA 1
ATOM 1308 C C . GLY A 1 168 ? -12.902 7.168 -2.765 1.00 80.19 168 GLY A C 1
ATOM 1309 O O . GLY A 1 168 ? -13.335 6.060 -2.470 1.00 80.19 168 GLY A O 1
ATOM 1310 N N . ARG A 1 169 ? -13.668 8.147 -3.250 1.00 90.31 169 ARG A N 1
ATOM 1311 C CA . ARG A 1 169 ? -15.127 8.073 -3.343 1.00 90.31 169 ARG A CA 1
ATOM 1312 C C . ARG A 1 169 ? -15.608 7.004 -4.333 1.00 90.31 169 ARG A C 1
ATOM 1314 O O . ARG A 1 169 ? -16.334 6.114 -3.894 1.00 90.31 169 ARG A O 1
ATOM 1321 N N . PRO A 1 170 ? -15.200 7.006 -5.621 1.00 87.94 170 PRO A N 1
ATOM 1322 C CA . PRO A 1 170 ? -15.455 5.879 -6.520 1.00 87.94 170 PRO A CA 1
ATOM 1323 C C . PRO A 1 170 ? -15.020 4.517 -5.970 1.00 87.94 170 PRO A C 1
ATOM 1325 O O . PRO A 1 170 ? -15.722 3.527 -6.163 1.00 87.94 170 PRO A O 1
ATOM 1328 N N . PHE A 1 171 ? -13.884 4.443 -5.270 1.00 82.44 171 PHE A N 1
ATOM 1329 C CA . PHE A 1 171 ? -13.398 3.164 -4.750 1.00 82.44 171 PHE A CA 1
ATOM 1330 C C . PHE A 1 171 ? -14.243 2.642 -3.584 1.00 82.44 171 PHE A C 1
ATOM 1332 O O . PHE A 1 171 ? -14.599 1.467 -3.572 1.00 82.44 171 PHE A O 1
ATOM 1339 N N . ALA A 1 172 ? -14.656 3.518 -2.668 1.00 88.12 172 ALA A N 1
ATOM 1340 C CA . ALA A 1 172 ? -15.595 3.173 -1.605 1.00 88.12 172 ALA A CA 1
ATOM 1341 C C . ALA A 1 172 ? -16.954 2.706 -2.157 1.00 88.12 172 ALA A C 1
ATOM 1343 O O . ALA A 1 172 ? -17.607 1.859 -1.559 1.00 88.12 172 ALA A O 1
ATOM 1344 N N . GLN A 1 173 ? -17.371 3.203 -3.328 1.00 89.25 173 GLN A N 1
ATOM 1345 C CA . GLN A 1 173 ? -18.558 2.686 -4.021 1.00 89.25 173 GLN A CA 1
ATOM 1346 C C . GLN A 1 173 ? -18.328 1.293 -4.623 1.00 89.25 173 GLN A C 1
ATOM 1348 O O . GLN A 1 173 ? -19.252 0.482 -4.654 1.00 89.25 173 GLN A O 1
ATOM 1353 N N . ALA A 1 174 ? -17.117 1.013 -5.113 1.00 85.62 174 ALA A N 1
ATOM 1354 C CA . ALA A 1 174 ? -16.756 -0.279 -5.692 1.00 85.62 174 ALA A CA 1
ATOM 1355 C C . ALA A 1 174 ? -16.518 -1.374 -4.634 1.00 85.62 174 ALA A C 1
ATOM 1357 O O . ALA A 1 174 ? -16.713 -2.550 -4.933 1.00 85.62 174 ALA A O 1
ATOM 1358 N N . VAL A 1 175 ? -16.129 -0.994 -3.412 1.00 84.81 175 VAL A N 1
ATOM 1359 C CA . VAL A 1 175 ? -15.945 -1.890 -2.258 1.00 84.81 175 VAL A CA 1
ATOM 1360 C C . VAL A 1 175 ? -16.824 -1.398 -1.102 1.00 84.81 175 VAL A C 1
ATOM 1362 O O . VAL A 1 175 ? -16.316 -0.814 -0.145 1.00 84.81 175 VAL A O 1
ATOM 1365 N N . PRO A 1 176 ? -18.151 -1.599 -1.179 1.00 88.31 176 PRO A N 1
ATOM 1366 C CA . PRO A 1 176 ? -19.097 -1.003 -0.232 1.00 88.31 176 PRO A CA 1
ATOM 1367 C C . PRO A 1 176 ? -18.925 -1.498 1.211 1.00 88.31 176 PRO A C 1
ATOM 1369 O O . PRO A 1 176 ? -19.343 -0.811 2.140 1.00 88.31 176 PRO A O 1
ATOM 1372 N N . ASP A 1 177 ? -18.297 -2.661 1.400 1.00 90.50 177 ASP A N 1
ATOM 1373 C CA . ASP A 1 177 ? -18.032 -3.249 2.718 1.00 90.50 177 ASP A CA 1
ATOM 1374 C C . ASP A 1 177 ? -16.724 -2.743 3.357 1.00 90.50 177 ASP A C 1
ATOM 1376 O O . ASP A 1 177 ? -16.401 -3.112 4.488 1.00 90.50 177 ASP A O 1
ATOM 1380 N N . ALA A 1 178 ? -15.948 -1.910 2.654 1.00 90.44 178 ALA A N 1
ATOM 1381 C CA . ALA A 1 178 ? -14.744 -1.313 3.213 1.00 90.44 178 ALA A CA 1
ATOM 1382 C C . ALA A 1 178 ? -15.088 -0.218 4.234 1.00 90.44 178 ALA A C 1
ATOM 1384 O O . ALA A 1 178 ? -15.962 0.622 4.014 1.00 90.44 178 ALA A O 1
ATOM 1385 N N . THR A 1 179 ? -14.319 -0.150 5.320 1.00 94.69 179 THR A N 1
ATOM 1386 C CA . THR A 1 179 ? -14.298 1.041 6.172 1.00 94.69 179 THR A CA 1
ATOM 1387 C C . THR A 1 179 ? -13.739 2.197 5.348 1.00 94.69 179 THR A C 1
ATOM 1389 O O . THR A 1 179 ? -12.606 2.111 4.880 1.00 94.69 179 THR A O 1
ATOM 1392 N N . TYR A 1 180 ? -14.502 3.276 5.167 1.00 94.00 180 TYR A N 1
ATOM 1393 C CA . TYR A 1 180 ? -14.063 4.448 4.405 1.00 94.00 180 TYR A CA 1
ATOM 1394 C C . TYR A 1 180 ? -13.844 5.662 5.311 1.00 94.00 180 TYR A C 1
ATOM 1396 O O . TYR A 1 180 ? -14.729 6.037 6.080 1.00 94.00 180 TYR A O 1
ATOM 1404 N N . VAL A 1 181 ? -12.662 6.276 5.215 1.00 95.94 181 VAL A N 1
ATOM 1405 C CA . VAL A 1 181 ? -12.242 7.430 6.019 1.00 95.94 181 VAL A CA 1
ATOM 1406 C C . VAL A 1 181 ? -11.724 8.543 5.108 1.00 95.94 181 VAL A C 1
ATOM 1408 O O . VAL A 1 181 ? -10.731 8.375 4.398 1.00 95.94 181 VAL A O 1
ATOM 1411 N N . GLU A 1 182 ? -12.369 9.707 5.171 1.00 96.25 182 GLU A N 1
ATOM 1412 C CA . GLU A 1 182 ? -11.855 10.953 4.593 1.00 96.25 182 GLU A CA 1
ATOM 1413 C C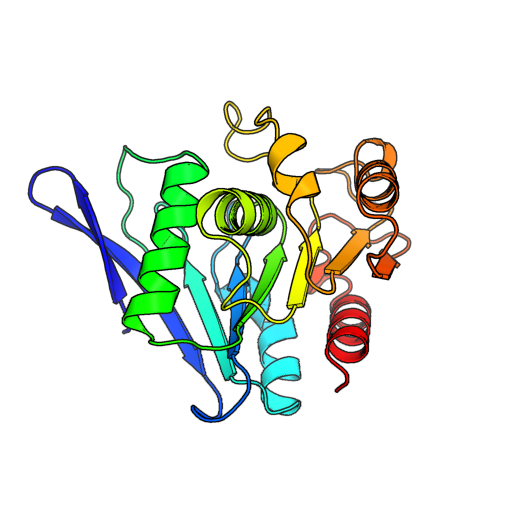 . GLU A 1 182 ? -11.185 11.789 5.697 1.00 96.25 182 GLU A C 1
ATOM 1415 O O . GLU A 1 182 ? -11.799 12.048 6.732 1.00 96.25 182 GLU A O 1
ATOM 1420 N N . ILE A 1 183 ? -9.936 12.221 5.491 1.00 95.00 183 ILE A N 1
ATOM 1421 C CA . ILE A 1 183 ? -9.238 13.151 6.393 1.00 95.00 183 ILE A CA 1
ATOM 1422 C C . ILE A 1 183 ? -9.323 14.553 5.794 1.00 95.00 183 ILE A C 1
ATOM 1424 O O . ILE A 1 183 ? -8.734 14.833 4.745 1.00 95.00 183 ILE A O 1
ATOM 1428 N N . ASP A 1 184 ? -10.088 15.428 6.443 1.00 97.50 184 ASP A N 1
ATOM 1429 C CA . ASP A 1 184 ? -10.356 16.762 5.914 1.00 97.50 184 ASP A CA 1
ATOM 1430 C C . ASP A 1 184 ? -9.075 17.600 5.776 1.00 97.50 184 ASP A C 1
ATOM 1432 O O . ASP A 1 184 ? -8.227 17.624 6.664 1.00 97.50 184 ASP A O 1
ATOM 1436 N N . GLY A 1 185 ? -8.903 18.259 4.630 1.00 95.94 185 GLY A N 1
ATOM 1437 C CA . GLY A 1 185 ? -7.753 19.105 4.311 1.00 95.94 185 GLY A CA 1
ATOM 1438 C C . GLY A 1 185 ? -6.429 18.367 4.081 1.00 95.94 185 GLY A C 1
ATOM 1439 O O . GLY A 1 185 ? -5.474 18.988 3.604 1.00 95.94 185 GLY A O 1
ATOM 1440 N N . ALA A 1 186 ? -6.350 17.062 4.361 1.00 95.81 186 ALA A N 1
ATOM 1441 C CA . ALA A 1 186 ? -5.088 16.341 4.298 1.00 95.81 186 ALA A CA 1
ATOM 1442 C C . ALA A 1 186 ? -4.549 16.230 2.856 1.00 95.81 186 ALA A C 1
ATOM 1444 O O . ALA A 1 186 ? -5.308 15.918 1.933 1.00 95.81 186 ALA A O 1
ATOM 1445 N N . PRO A 1 187 ? -3.243 16.487 2.636 1.00 92.69 187 PRO A N 1
ATOM 1446 C CA . PRO A 1 187 ? -2.606 16.374 1.329 1.00 92.69 187 PRO A CA 1
ATOM 1447 C C . PRO A 1 187 ? -2.236 14.917 1.011 1.00 92.69 187 PRO A C 1
ATOM 1449 O O . PRO A 1 187 ? -2.421 14.022 1.830 1.00 92.69 187 PRO A O 1
ATOM 1452 N N . HIS A 1 188 ? -1.602 14.684 -0.144 1.00 90.50 188 HIS A N 1
ATOM 1453 C CA . HIS A 1 188 ? -1.095 13.355 -0.507 1.00 90.50 188 HIS A CA 1
ATOM 1454 C C . HIS A 1 188 ? -0.119 12.778 0.534 1.00 90.50 188 HIS A C 1
ATOM 1456 O O . HIS A 1 188 ? -0.174 11.605 0.872 1.00 90.50 188 HIS A O 1
ATOM 1462 N N . GLY A 1 189 ? 0.761 13.611 1.098 1.00 90.12 189 GLY A N 1
ATOM 1463 C CA . GLY A 1 189 ? 1.717 13.228 2.146 1.00 90.12 189 GLY A CA 1
ATOM 1464 C C . GLY A 1 189 ? 1.104 13.147 3.551 1.00 90.12 189 GLY A C 1
ATOM 1465 O O . GLY A 1 189 ? 1.694 13.650 4.513 1.00 90.12 189 GLY A O 1
ATOM 1466 N N . LEU A 1 190 ? -0.101 12.587 3.683 1.00 93.81 190 LEU A N 1
ATOM 1467 C CA . LEU A 1 190 ? -0.834 12.509 4.951 1.00 93.81 190 LEU A CA 1
ATOM 1468 C C . LEU A 1 190 ? -0.193 11.587 5.994 1.00 93.81 190 LEU A C 1
ATOM 1470 O O . LEU A 1 190 ? -0.364 11.849 7.178 1.00 93.81 190 LEU A O 1
ATOM 1474 N N . LEU A 1 191 ? 0.624 10.605 5.579 1.00 89.62 191 LEU A N 1
ATOM 1475 C CA . LEU A 1 191 ? 1.383 9.745 6.506 1.00 89.62 191 LEU A CA 1
ATOM 1476 C C . LEU A 1 191 ? 2.241 10.545 7.495 1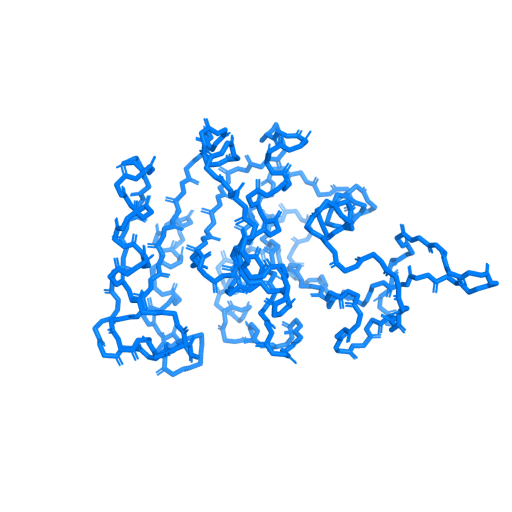.00 89.62 191 LEU A C 1
ATOM 1478 O O . LEU A 1 191 ? 2.459 10.106 8.622 1.00 89.62 191 LEU A O 1
ATOM 1482 N N . TRP A 1 192 ? 2.713 11.718 7.064 1.00 92.38 192 TRP A N 1
ATOM 1483 C CA . TRP A 1 192 ? 3.490 12.634 7.891 1.00 92.38 192 TRP A CA 1
ATOM 1484 C C . TRP A 1 192 ? 2.656 13.796 8.428 1.00 92.38 192 TRP A C 1
ATOM 1486 O O . TRP A 1 192 ? 2.689 14.098 9.614 1.00 92.38 192 TRP A O 1
ATOM 1496 N N . THR A 1 193 ? 1.933 14.487 7.544 1.00 94.00 193 THR A N 1
ATOM 1497 C CA . THR A 1 193 ? 1.269 15.755 7.896 1.00 94.00 193 THR A CA 1
ATOM 1498 C C . THR A 1 193 ? 0.057 15.583 8.809 1.00 94.00 193 THR A C 1
ATOM 1500 O O . THR A 1 193 ? -0.250 16.507 9.550 1.00 94.00 193 THR A O 1
ATOM 1503 N N . HIS A 1 194 ? -0.601 14.423 8.743 1.00 96.25 194 HIS A N 1
ATOM 1504 C CA . HIS A 1 194 ? -1.798 14.058 9.509 1.00 96.25 194 HIS A CA 1
ATOM 1505 C C . HIS A 1 194 ? -1.592 12.664 10.120 1.00 96.25 194 HIS A C 1
ATOM 1507 O O . HIS A 1 194 ? -2.437 11.771 10.027 1.00 96.25 194 HIS A O 1
ATOM 1513 N N . ALA A 1 195 ? -0.383 12.440 10.650 1.00 94.38 195 ALA A N 1
ATOM 1514 C CA . ALA A 1 195 ? 0.038 11.139 11.152 1.00 94.38 195 ALA A CA 1
ATOM 1515 C C . ALA A 1 195 ? -0.871 10.652 12.285 1.00 94.38 195 ALA A C 1
ATOM 1517 O O . ALA A 1 195 ? -1.186 9.470 12.324 1.00 94.38 195 ALA A O 1
ATOM 1518 N N . ASP A 1 196 ? -1.330 11.544 13.164 1.00 96.31 196 ASP A N 1
ATOM 1519 C CA . ASP A 1 196 ? -2.191 11.186 14.293 1.00 96.31 196 ASP A CA 1
ATOM 1520 C C . ASP A 1 196 ? -3.551 10.654 13.820 1.00 96.31 196 ASP A C 1
ATOM 1522 O O . ASP A 1 196 ? -4.020 9.619 14.297 1.00 96.31 196 ASP A O 1
ATOM 1526 N N . GLU A 1 197 ? -4.161 11.306 12.830 1.00 96.75 197 GLU A N 1
ATOM 1527 C CA . GLU A 1 197 ? -5.428 10.891 12.234 1.00 96.75 197 GLU A CA 1
ATOM 1528 C C . GLU A 1 197 ? -5.288 9.574 11.461 1.00 96.75 197 GLU A C 1
ATOM 1530 O O . GLU A 1 197 ? -6.126 8.680 11.602 1.00 96.75 197 GLU A O 1
ATOM 1535 N N . VAL A 1 198 ? -4.204 9.424 10.690 1.00 94.31 198 VAL A N 1
ATOM 1536 C CA . VAL A 1 198 ? -3.878 8.176 9.978 1.00 94.31 198 VAL A CA 1
ATOM 1537 C C . VAL A 1 198 ? -3.665 7.032 10.968 1.00 94.31 198 VAL A C 1
ATOM 1539 O O . VAL A 1 198 ? -4.253 5.963 10.812 1.00 94.31 198 VAL A O 1
ATOM 1542 N N . ASN A 1 199 ? -2.849 7.257 11.996 1.00 95.06 199 ASN A N 1
ATOM 1543 C CA . ASN A 1 199 ? -2.517 6.270 13.017 1.00 95.06 199 ASN A CA 1
ATOM 1544 C C . ASN A 1 199 ? -3.769 5.824 13.764 1.00 95.06 199 ASN A C 1
ATOM 1546 O O . ASN A 1 199 ? -3.974 4.627 13.951 1.00 95.06 199 ASN A O 1
ATOM 1550 N N . LYS A 1 200 ? -4.630 6.775 14.140 1.00 96.00 200 LYS A N 1
ATOM 1551 C CA . LYS A 1 200 ? -5.898 6.472 14.795 1.00 96.00 200 LYS A CA 1
ATOM 1552 C C . LYS A 1 200 ? -6.787 5.592 13.918 1.00 96.00 200 LYS A C 1
ATOM 1554 O O . LYS A 1 200 ? -7.223 4.541 14.374 1.00 96.00 200 LYS A O 1
ATOM 1559 N N . ALA A 1 201 ? -7.039 5.997 12.675 1.00 94.19 201 ALA A N 1
ATOM 1560 C CA . ALA A 1 201 ? -7.902 5.237 11.774 1.00 94.19 201 ALA A CA 1
ATOM 1561 C C . ALA A 1 201 ? -7.344 3.833 11.486 1.00 94.19 201 ALA A C 1
ATOM 1563 O O . ALA A 1 201 ? -8.103 2.865 11.413 1.00 94.19 201 ALA A O 1
ATOM 1564 N N . LEU A 1 202 ? -6.017 3.716 11.357 1.00 93.00 202 LEU A N 1
ATOM 1565 C CA . LEU A 1 202 ? -5.350 2.435 11.170 1.00 93.00 202 LEU A CA 1
ATOM 1566 C C . LEU A 1 202 ? -5.523 1.538 12.401 1.00 93.00 202 LEU A C 1
ATOM 1568 O O . LEU A 1 202 ? -6.010 0.422 12.259 1.00 93.00 202 LEU A O 1
ATOM 1572 N N . LEU A 1 203 ? -5.183 2.013 13.600 1.00 94.44 203 LEU A N 1
ATOM 1573 C CA . LEU A 1 203 ? -5.303 1.225 14.833 1.00 94.44 203 LEU A CA 1
ATOM 1574 C C . LEU A 1 203 ? -6.754 0.814 15.118 1.00 94.44 203 LEU A C 1
ATOM 1576 O O . LEU A 1 203 ? -6.997 -0.365 15.382 1.00 94.44 203 LEU A O 1
ATOM 1580 N N . ASP A 1 204 ? -7.714 1.729 14.939 1.00 95.31 204 ASP A N 1
ATOM 1581 C CA . ASP A 1 204 ? -9.146 1.443 15.086 1.00 95.31 204 ASP A CA 1
ATOM 1582 C C . ASP A 1 204 ? -9.578 0.290 14.156 1.00 95.31 204 ASP A C 1
ATOM 1584 O O . ASP A 1 204 ? -10.280 -0.634 14.570 1.00 95.31 204 ASP A O 1
ATOM 1588 N N . PHE A 1 205 ? -9.129 0.306 12.895 1.00 94.19 205 PHE A N 1
ATOM 1589 C CA . PHE A 1 205 ? -9.428 -0.755 11.930 1.00 94.19 205 PHE A CA 1
ATOM 1590 C C . PHE A 1 205 ? -8.741 -2.081 12.276 1.00 94.19 205 PHE A C 1
ATOM 1592 O O . PHE A 1 205 ? -9.304 -3.168 12.077 1.00 94.19 205 PHE A O 1
ATOM 1599 N N . LEU A 1 206 ? -7.517 -2.022 12.800 1.00 91.44 206 LEU A N 1
ATOM 1600 C CA . LEU A 1 206 ? -6.796 -3.210 13.237 1.00 91.44 206 LEU A CA 1
ATOM 1601 C C . LEU A 1 206 ? -7.389 -3.804 14.525 1.00 91.44 206 LEU A C 1
ATOM 1603 O O . LEU A 1 206 ? -7.363 -5.028 14.666 1.00 91.44 206 LEU A O 1
ATOM 1607 N N . GLY A 1 207 ? -8.061 -2.992 15.344 1.00 89.25 207 GLY A N 1
ATOM 1608 C CA . GLY A 1 207 ? -8.690 -3.380 16.608 1.00 89.25 207 GLY A CA 1
ATOM 1609 C C . GLY A 1 207 ? -7.745 -3.262 17.805 1.00 89.25 207 GLY A C 1
ATOM 1610 O O . GLY A 1 207 ? -7.859 -4.065 18.731 1.00 89.25 207 GLY A O 1
ATOM 1611 N N . ALA A 1 208 ? -6.797 -2.320 17.742 1.00 74.56 208 ALA A N 1
ATOM 1612 C CA . ALA A 1 208 ? -5.800 -2.040 18.776 1.00 74.56 208 ALA A CA 1
ATOM 1613 C C . ALA A 1 208 ? -6.102 -0.748 19.545 1.00 74.56 208 ALA A C 1
ATOM 1615 O O . ALA A 1 208 ? -6.665 0.185 18.933 1.00 74.56 208 ALA A O 1
#

InterPro domains:
  IPR000073 Alpha/beta hydrolase fold-1 [PF00561] (28-123)
  IPR000073 Alpha/beta hydrolase fold-1 [PF00561] (132-195)
  IPR029058 Alpha/Beta hydrolase fold [G3DSA:3.40.50.1820] (2-123)
  IPR029058 Alpha/Beta hydrolase fold [G3DSA:3.40.50.1820] (124-206)
  IPR029058 Alpha/Beta hydrolase fold [SSF53474] (11-206)
  IPR050471 AB hydrolase [PTHR43433] (8-122)